Protein AF-0000000083539840 (afdb_homodimer)

Foldseek 3Di:
DVVVVVVVVVVVVPDDCPVCVVPPPPPPDPDCPVPLPAAAAFFWDVVSQWGAQAQAWIAHAPPGIGGNDPRSPVSVCVVVDPGHHDYDADFDDDPRWGLRYAQWTDHRHDIDRHNVSHDPPPPPPD/DPPVVVVVVVVVVVPPCVPPVVPPPPPPPPDPPVPLPAAAAFFWDVVSQWGAQAQAWIAHAPPGIGGNDPRSPVSVCVVVDPGHHDYDADFDDDPRWGLRYAQWTDHRHDIDRHNVSHDPPPPPPD

Nearest PDB structures (foldseek):
  2hnv-assembly3_E-2  TM=9.590E-01  e=1.191E-11  Bos taurus
  2hnw-assembly3_E-2  TM=9.302E-01  e=2.146E-11  Bos taurus
  2bn2-assembly1_A  TM=8.881E-01  e=4.769E-12  Bos taurus
  1npo-assembly1_A  TM=9.641E-01  e=1.984E-10  Bos taurus
  2bn2-assembly2_E  TM=9.387E-01  e=1.430E-10  Bos taurus

InterPro domains:
  IPR000981 Neurohypophysial hormone [PF00184] (39-117)
  IPR000981 Neurohypophysial hormone [PIRSF001815] (1-123)
  IPR000981 Neurohypophysial hormone [PR00831] (21-35)
  IPR000981 Neurohypophysial hormone [PR00831] (39-55)
  IPR000981 Neurohypophysial hormone [PR00831] (55-74)
  IPR000981 Neurohypophysial hormone [PR00831] (74-93)
  IPR000981 Neurohypophysial hormone [PR00831] (97-117)
  IPR000981 Neurohypophysial hormone [PTHR11681] (1-122)
  IPR000981 Neurohypophysial hormone [SM00003] (39-117)
  IPR022423 Neurohypophysial hormone, conserved site [PS00264] (20-28)
  IPR036387 Neurohypophysial hormone domain superfamily [G3DSA:2.60.9.10] (38-126)
  IPR036387 Neurohypophysial hormone domain superfamily [SSF49606] (33-122)

Radius of gyration: 25.35 Å; Cα contacts (8 Å, |Δi|>4): 436; chains: 2; bounding box: 55×67×108 Å

Organism: Scyliorhinus torazame (NCBI:txid75743)

Solvent-accessible surface area (backbone atoms only — not comparable to full-atom values): 14373 Å² total; per-residue (Å²): 127,75,70,66,62,56,56,58,54,59,57,65,71,60,62,74,80,70,67,75,71,67,74,74,67,73,81,64,87,80,66,88,68,68,78,69,77,72,37,68,37,55,66,22,46,78,92,49,64,19,32,20,47,24,47,38,25,22,23,15,69,87,49,20,33,35,36,57,21,81,62,12,55,72,26,44,56,56,76,76,48,88,70,64,60,43,58,73,59,54,81,32,80,91,78,74,16,23,26,41,16,67,28,25,30,27,37,55,55,33,41,31,65,31,75,89,30,45,68,71,78,69,72,68,86,117,125,68,74,69,55,53,59,56,52,60,58,61,66,64,57,79,74,72,69,77,71,68,74,79,65,74,78,65,80,76,63,90,67,67,79,68,73,70,36,68,37,55,66,22,46,79,92,49,63,18,33,21,49,23,47,38,26,22,22,15,70,87,50,19,33,36,37,57,21,80,62,11,56,72,25,44,54,57,77,76,47,89,70,63,58,41,57,73,59,53,80,31,81,92,78,72,15,24,27,41,18,67,27,25,30,27,37,56,54,33,42,32,68,31,74,89,31,45,68,72,78,69,72,69,85,117

Sequence (252 aa):
MQSACLAVSLLCLVSFSRACYFNNCPIGGKRSIMNLEIRQCMQCGPENKGHCFGSRICCGERFGCYIGTSETVKCEKENYIFSPCEPIGRSCGKEGGKCASSGICCTEQSCVMDTTCETSNVYSSNMQSACLAVSLLCLVSFSRACYFNNCPIGGKRSIMNLEIRQCMQCGPENKGHCFGSRICCGERFGCYIGTSETVKCEKENYIFSPCEPIGRSCGKEGGKCASSGICCTEQSCVMDTTCETSNVYSSN

pLDDT: mean 76.09, std 27.19, range [25.22, 98.88]

Structure (mmCIF, N/CA/C/O backbone):
data_AF-0000000083539840-model_v1
#
loop_
_entity.id
_entity.type
_entity.pdbx_description
1 polymer 'Uncharacterized protein'
#
loop_
_atom_site.group_PDB
_atom_site.id
_atom_site.type_symbol
_atom_site.label_atom_id
_atom_site.label_alt_id
_atom_site.label_comp_id
_atom_site.label_asym_id
_atom_site.label_entity_id
_atom_site.label_seq_id
_atom_site.pdbx_PDB_ins_code
_atom_site.Cartn_x
_atom_site.Cartn_y
_atom_site.Cartn_z
_atom_site.occupancy
_atom_site.B_iso_or_equiv
_atom_site.auth_seq_id
_atom_site.auth_comp_id
_atom_site.auth_asym_id
_atom_site.auth_atom_id
_atom_site.pdbx_PDB_model_num
ATOM 1 N N . MET A 1 1 ? -38.5 -6.02 -50.031 1 32.66 1 MET A N 1
ATOM 2 C CA . MET A 1 1 ? -38.969 -5.988 -48.656 1 32.66 1 MET A CA 1
ATOM 3 C C . MET A 1 1 ? -38 -6.691 -47.719 1 32.66 1 MET A C 1
ATOM 5 O O . MET A 1 1 ? -38.156 -6.621 -46.5 1 32.66 1 MET A O 1
ATOM 9 N N . GLN A 1 2 ? -37.281 -7.738 -48.375 1 44.94 2 GLN A N 1
ATOM 10 C CA . GLN A 1 2 ? -36.531 -8.711 -47.562 1 44.94 2 GLN A CA 1
ATOM 11 C C . GLN A 1 2 ? -35.219 -8.141 -47.062 1 44.94 2 GLN A C 1
ATOM 13 O O . GLN A 1 2 ? -34.469 -8.797 -46.344 1 44.94 2 GLN A O 1
ATOM 18 N N . SER A 1 3 ? -34.719 -7.012 -47.594 1 49.84 3 SER A N 1
ATOM 19 C CA . SER A 1 3 ? -33.438 -6.387 -47.344 1 49.84 3 SER A CA 1
ATOM 20 C C . SER A 1 3 ? -33.375 -5.875 -45.906 1 49.84 3 SER A C 1
ATOM 22 O O . SER A 1 3 ? -32.281 -5.785 -45.312 1 49.84 3 SER A O 1
ATOM 24 N N . ALA A 1 4 ? -34.469 -5.191 -45.531 1 47.38 4 ALA A N 1
ATOM 25 C CA . ALA A 1 4 ? -34.5 -4.363 -44.344 1 47.38 4 ALA A CA 1
ATOM 26 C C . ALA A 1 4 ? -34.469 -5.223 -43.094 1 47.38 4 ALA A C 1
ATOM 28 O O . ALA A 1 4 ? -34.062 -4.754 -42.031 1 47.38 4 ALA A O 1
ATOM 29 N N . CYS A 1 5 ? -35.031 -6.43 -43.312 1 45.31 5 CYS A N 1
ATOM 30 C CA . CYS A 1 5 ? -35.219 -7.227 -42.094 1 45.31 5 CYS A CA 1
ATOM 31 C C . CYS A 1 5 ? -33.875 -7.793 -41.625 1 45.31 5 CYS A C 1
ATOM 33 O O . CYS A 1 5 ? -33.781 -8.281 -40.5 1 45.31 5 CYS A O 1
ATOM 35 N N . LEU A 1 6 ? -32.938 -7.855 -42.625 1 49.16 6 LEU A N 1
ATOM 36 C CA . LEU A 1 6 ? -31.688 -8.523 -42.312 1 49.16 6 LEU A CA 1
ATOM 37 C C . LEU A 1 6 ? -30.797 -7.633 -41.438 1 49.16 6 LEU A C 1
ATOM 39 O O . LEU A 1 6 ? -29.906 -8.125 -40.75 1 49.16 6 LEU A O 1
ATOM 43 N N . ALA A 1 7 ? -30.969 -6.32 -41.688 1 46.19 7 ALA A N 1
ATOM 44 C CA . ALA A 1 7 ? -30.141 -5.363 -40.969 1 46.19 7 ALA A CA 1
ATOM 45 C C . ALA A 1 7 ? -30.406 -5.402 -39.469 1 46.19 7 ALA A C 1
ATOM 47 O O . ALA A 1 7 ? -29.469 -5.301 -38.688 1 46.19 7 ALA A O 1
ATOM 48 N N . VAL A 1 8 ? -31.75 -5.52 -39.219 1 47.81 8 VAL A N 1
ATOM 49 C CA . VAL A 1 8 ? -32.156 -5.316 -37.812 1 47.81 8 VAL A CA 1
ATOM 50 C C . VAL A 1 8 ? -31.672 -6.488 -36.969 1 47.81 8 VAL A C 1
ATOM 52 O O . VAL A 1 8 ? -31.375 -6.316 -35.781 1 47.81 8 VAL A O 1
ATOM 55 N N . SER A 1 9 ? -31.516 -7.688 -37.688 1 45.19 9 SER A N 1
ATOM 56 C CA . SER A 1 9 ? -31.219 -8.867 -36.875 1 45.19 9 SER A CA 1
ATOM 57 C C . SER A 1 9 ? -29.766 -8.852 -36.406 1 45.19 9 SER A C 1
ATOM 59 O O . SER A 1 9 ? -29.438 -9.43 -35.375 1 45.19 9 SER A O 1
ATOM 61 N N . LEU A 1 10 ? -28.984 -8.281 -37.344 1 46.44 10 LEU A N 1
ATOM 62 C CA . LEU A 1 10 ? -27.578 -8.312 -36.938 1 46.44 10 LEU A CA 1
ATOM 63 C C . LEU A 1 10 ? -27.328 -7.422 -35.75 1 46.44 10 LEU A C 1
ATOM 65 O O . LEU A 1 10 ? -26.391 -7.66 -34.969 1 46.44 10 LEU A O 1
ATOM 69 N N . LEU A 1 11 ? -28.141 -6.344 -35.656 1 46.22 11 LEU A N 1
ATOM 70 C CA . LEU A 1 11 ? -27.938 -5.383 -34.594 1 46.22 11 LEU A CA 1
ATOM 71 C C . LEU A 1 11 ? -28.281 -6.008 -33.25 1 46.22 11 LEU A C 1
ATOM 73 O O . LEU A 1 11 ? -27.75 -5.59 -32.219 1 46.22 11 LEU A O 1
ATOM 77 N N . CYS A 1 12 ? -29.297 -6.965 -33.25 1 42.16 12 CYS A N 1
ATOM 78 C CA . CYS A 1 12 ? -29.75 -7.516 -31.984 1 42.16 12 CYS A CA 1
ATOM 79 C C . CYS A 1 12 ? -28.656 -8.336 -31.328 1 42.16 12 CYS A C 1
ATOM 81 O O . CYS A 1 12 ? -28.688 -8.562 -30.109 1 42.16 12 CYS A O 1
ATOM 83 N N . LEU A 1 13 ? -27.875 -8.984 -32.281 1 45.78 13 LEU A N 1
ATOM 84 C CA . LEU A 1 13 ? -27.062 -9.992 -31.609 1 45.78 13 LEU A CA 1
ATOM 85 C C . LEU A 1 13 ? -25.859 -9.344 -30.922 1 45.78 13 LEU A C 1
ATOM 87 O O . LEU A 1 13 ? -25.078 -10.031 -30.25 1 45.78 13 LEU A O 1
ATOM 91 N N . VAL A 1 14 ? -25.609 -8.07 -31.375 1 40.69 14 VAL A N 1
ATOM 92 C CA . VAL A 1 14 ? -24.391 -7.5 -30.828 1 40.69 14 VAL A CA 1
ATOM 93 C C . VAL A 1 14 ? -24.5 -7.371 -29.312 1 40.69 14 VAL A C 1
ATOM 95 O O . VAL A 1 14 ? -23.5 -7.137 -28.625 1 40.69 14 VAL A O 1
ATOM 98 N N . SER A 1 15 ? -25.766 -6.902 -29 1 32.66 15 SER A N 1
ATOM 99 C CA . SER A 1 15 ? -25.656 -6.082 -27.797 1 32.66 15 SER A CA 1
ATOM 100 C C . SER A 1 15 ? -24.859 -6.801 -26.703 1 32.66 15 SER A C 1
ATOM 102 O O . SER A 1 15 ? -23.766 -6.367 -26.344 1 32.66 15 SER A O 1
ATOM 104 N N . PHE A 1 16 ? -25.594 -6.898 -25.422 1 34.31 16 PHE A N 1
ATOM 105 C CA . PHE A 1 16 ? -25.328 -6.621 -24.016 1 34.31 16 PHE A CA 1
ATOM 106 C C . PHE A 1 16 ? -24.609 -7.789 -23.359 1 34.31 16 PHE A C 1
ATOM 108 O O . PHE A 1 16 ? -24.656 -7.945 -22.141 1 34.31 16 PHE A O 1
ATOM 115 N N . SER A 1 17 ? -24.344 -8.836 -24.062 1 32.56 17 SER A N 1
ATOM 116 C CA . SER A 1 17 ? -23.938 -9.828 -23.078 1 32.56 17 SER A CA 1
ATOM 117 C C . SER A 1 17 ? -22.609 -9.445 -22.422 1 32.56 17 SER A C 1
ATOM 119 O O . SER A 1 17 ? -21.547 -9.641 -23 1 32.56 17 SER A O 1
ATOM 121 N N . ARG A 1 18 ? -22.547 -8.102 -21.922 1 32.69 18 ARG A N 1
ATOM 122 C CA . ARG A 1 18 ? -21.516 -7.727 -20.969 1 32.69 18 ARG A CA 1
ATOM 123 C C . ARG A 1 18 ? -21.219 -8.875 -20.016 1 32.69 18 ARG A C 1
ATOM 125 O O . ARG A 1 18 ? -22.016 -9.18 -19.125 1 32.69 18 ARG A O 1
ATOM 132 N N . ALA A 1 19 ? -20.953 -9.938 -20.609 1 27.45 19 ALA A N 1
ATOM 133 C CA . ALA A 1 19 ? -20.609 -11.055 -19.719 1 27.45 19 ALA A CA 1
ATOM 134 C C . ALA A 1 19 ? -19.578 -10.633 -18.688 1 27.45 19 ALA A C 1
ATOM 136 O O . ALA A 1 19 ? -18.609 -9.938 -19.016 1 27.45 19 ALA A O 1
ATOM 137 N N . CYS A 1 20 ? -19.984 -10.102 -17.484 1 33.47 20 CYS A N 1
ATOM 138 C CA . CYS A 1 20 ? -19.406 -10.102 -16.156 1 33.47 20 CYS A CA 1
ATOM 139 C C . CYS A 1 20 ? -18.406 -11.234 -15.984 1 33.47 20 CYS A C 1
ATOM 141 O O . CYS A 1 20 ? -18.797 -12.398 -15.836 1 33.47 20 CYS A O 1
ATOM 143 N N . TYR A 1 21 ? -17.656 -11.453 -16.984 1 27.14 21 TYR A N 1
ATOM 144 C CA . TYR A 1 21 ? -16.672 -12.516 -16.859 1 27.14 21 TYR A CA 1
ATOM 145 C C . TYR A 1 21 ? -15.914 -12.398 -15.539 1 27.14 21 TYR A C 1
ATOM 147 O O . TYR A 1 21 ? -14.711 -12.125 -15.531 1 27.14 21 TYR A O 1
ATOM 155 N N . PHE A 1 22 ? -16.219 -11.305 -14.688 1 31.91 22 PHE A N 1
ATOM 156 C CA . PHE A 1 22 ? -15.586 -11.344 -13.375 1 31.91 22 PHE A CA 1
ATOM 157 C C . PHE A 1 22 ? -15.656 -12.742 -12.773 1 31.91 22 PHE A C 1
ATOM 159 O O . PHE A 1 22 ? -16.734 -13.328 -12.68 1 31.91 22 PHE A O 1
ATOM 166 N N . ASN A 1 23 ? -14.531 -13.477 -12.875 1 30.2 23 ASN A N 1
ATOM 167 C CA . ASN A 1 23 ? -14.234 -14.867 -12.555 1 30.2 23 ASN A CA 1
ATOM 168 C C . ASN A 1 23 ? -14.672 -15.227 -11.141 1 30.2 23 ASN A C 1
ATOM 170 O O . ASN A 1 23 ? -13.836 -15.555 -10.289 1 30.2 23 ASN A O 1
ATOM 174 N N . ASN A 1 24 ? -15.266 -14.352 -10.383 1 31.41 24 ASN A N 1
ATOM 175 C CA . ASN A 1 24 ? -15.797 -15.055 -9.219 1 31.41 24 ASN A CA 1
ATOM 176 C C . ASN A 1 24 ? -16.531 -16.328 -9.617 1 31.41 24 ASN A C 1
ATOM 178 O O . ASN A 1 24 ? -17.703 -16.266 -10.023 1 31.41 24 ASN A O 1
ATOM 182 N N . CYS A 1 25 ? -15.906 -17.156 -10.344 1 32.41 25 CYS A N 1
ATOM 183 C CA . CYS A 1 25 ? -16.453 -18.453 -10.711 1 32.41 25 CYS A CA 1
ATOM 184 C C . CYS A 1 25 ? -17.375 -18.984 -9.617 1 32.41 25 CYS A C 1
ATOM 186 O O . CYS A 1 25 ? -17.016 -18.969 -8.438 1 32.41 25 CYS A O 1
ATOM 188 N N . PRO A 1 26 ? -18.734 -18.969 -9.812 1 31.19 26 PRO A N 1
ATOM 189 C CA . PRO A 1 26 ? -19.672 -19.688 -8.945 1 31.19 26 PRO A CA 1
ATOM 190 C C . PRO A 1 26 ? -19.109 -21.031 -8.469 1 31.19 26 PRO A C 1
ATOM 192 O O . PRO A 1 26 ? -18.266 -21.625 -9.133 1 31.19 26 PRO A O 1
ATOM 195 N N . ILE A 1 27 ? -19.047 -21.219 -7.172 1 34.06 27 ILE A N 1
ATOM 196 C CA . ILE A 1 27 ? -18.828 -22.469 -6.469 1 34.06 27 ILE A CA 1
ATOM 197 C C . ILE A 1 27 ? -19.672 -23.578 -7.109 1 34.06 27 ILE A C 1
ATOM 199 O O . ILE A 1 27 ? -20.844 -23.75 -6.758 1 34.06 27 ILE A O 1
ATOM 203 N N . GLY A 1 28 ? -20.125 -23.422 -8.43 1 32 28 GLY A N 1
ATOM 204 C CA . GLY A 1 28 ? -21.047 -24.516 -8.695 1 32 28 GLY A CA 1
ATOM 205 C C . GLY A 1 28 ? -20.562 -25.844 -8.148 1 32 28 GLY A C 1
ATOM 206 O O . GLY A 1 28 ? -19.859 -25.891 -7.133 1 32 28 GLY A O 1
ATOM 207 N N . GLY A 1 29 ? -20.328 -26.891 -9.281 1 33.97 29 GLY A N 1
ATOM 208 C CA . GLY A 1 29 ? -20.516 -28.328 -9.203 1 33.97 29 GLY A CA 1
ATOM 209 C C . GLY A 1 29 ? -19.547 -29.016 -8.258 1 33.97 29 GLY A C 1
ATOM 210 O O . GLY A 1 29 ? -18.406 -28.562 -8.102 1 33.97 29 GLY A O 1
ATOM 211 N N . LYS A 1 30 ? -19.953 -29.812 -7.168 1 33.12 30 LYS A N 1
ATOM 212 C CA . LYS A 1 30 ? -19.328 -30.547 -6.062 1 33.12 30 LYS A CA 1
ATOM 213 C C . LYS A 1 30 ? -18.172 -31.406 -6.555 1 33.12 30 LYS A C 1
ATOM 215 O O . LYS A 1 30 ? -17.594 -32.156 -5.781 1 33.12 30 LYS A O 1
ATOM 220 N N . ARG A 1 31 ? -18.219 -31.953 -7.816 1 39.41 31 ARG A N 1
ATOM 221 C CA . ARG A 1 31 ? -17.609 -33.281 -7.801 1 39.41 31 ARG A CA 1
ATOM 222 C C . ARG A 1 31 ? -16.188 -33.219 -7.262 1 39.41 31 ARG A C 1
ATOM 224 O O . ARG A 1 31 ? -15.727 -32.156 -6.816 1 39.41 31 ARG A O 1
ATOM 231 N N . SER A 1 32 ? -15.109 -34.188 -8.039 1 36.59 32 SER A N 1
ATOM 232 C CA . SER A 1 32 ? -13.742 -34.5 -7.641 1 36.59 32 SER A CA 1
ATOM 233 C C . SER A 1 32 ? -12.891 -33.219 -7.566 1 36.59 32 SER A C 1
ATOM 235 O O . SER A 1 32 ? -12.539 -32.656 -8.594 1 36.59 32 SER A O 1
ATOM 237 N N . ILE A 1 33 ? -13.133 -32.156 -6.871 1 42.22 33 ILE A N 1
ATOM 238 C CA . ILE A 1 33 ? -12.125 -31.156 -6.531 1 42.22 33 ILE A CA 1
ATOM 239 C C . ILE A 1 33 ? -10.734 -31.781 -6.562 1 42.22 33 ILE A C 1
ATOM 241 O O . ILE A 1 33 ? -10.406 -32.625 -5.711 1 42.22 33 ILE A O 1
ATOM 245 N N . MET A 1 34 ? -10.266 -32.281 -7.617 1 39.66 34 MET A N 1
ATOM 246 C CA . MET A 1 34 ? -8.836 -32.562 -7.555 1 39.66 34 MET A CA 1
ATOM 247 C C . MET A 1 34 ? -8.117 -31.562 -6.664 1 39.66 34 MET A C 1
ATOM 249 O O . MET A 1 34 ? -8.391 -30.375 -6.73 1 39.66 34 MET A O 1
ATOM 253 N N . ASN A 1 35 ? -7.797 -31.812 -5.379 1 46.19 35 ASN A N 1
ATOM 254 C CA . ASN A 1 35 ? -6.871 -31.141 -4.473 1 46.19 35 ASN A CA 1
ATOM 255 C C . ASN A 1 35 ? -5.895 -30.25 -5.234 1 46.19 35 ASN A C 1
ATOM 257 O O . ASN A 1 35 ? -4.777 -30.672 -5.543 1 46.19 35 ASN A O 1
ATOM 261 N N . LEU A 1 36 ? -6.148 -29.688 -6.387 1 51.72 36 LEU A N 1
ATOM 262 C CA . LEU A 1 36 ? -5.117 -28.812 -6.914 1 51.72 36 LEU A CA 1
ATOM 263 C C . LEU A 1 36 ? -4.477 -28 -5.797 1 51.72 36 LEU A C 1
ATOM 265 O O . LEU A 1 36 ? -5.168 -27.281 -5.062 1 51.72 36 LEU A O 1
ATOM 269 N N . GLU A 1 37 ? -3.422 -28.453 -5.152 1 68.31 37 GLU A N 1
ATOM 270 C CA . GLU A 1 37 ? -2.588 -27.859 -4.113 1 68.31 37 GLU A CA 1
ATOM 271 C C . GLU A 1 37 ? -2.389 -26.359 -4.352 1 68.31 37 GLU A C 1
ATOM 273 O O . GLU A 1 37 ? -1.887 -25.953 -5.402 1 68.31 37 GLU A O 1
ATOM 278 N N . ILE A 1 38 ? -3.297 -25.422 -3.908 1 83 38 ILE A N 1
ATOM 279 C CA . ILE A 1 38 ? -3.096 -23.969 -3.938 1 83 38 ILE A CA 1
ATOM 280 C C . ILE A 1 38 ? -1.635 -23.641 -3.635 1 83 38 ILE A C 1
ATOM 282 O O . ILE A 1 38 ? -1.09 -24.094 -2.623 1 83 38 ILE A O 1
ATOM 286 N N . ARG A 1 39 ? -1.021 -23.156 -4.586 1 91.38 39 ARG A N 1
ATOM 287 C CA . ARG A 1 39 ? 0.388 -22.812 -4.426 1 91.38 39 ARG A CA 1
ATOM 288 C C . ARG A 1 39 ? 0.549 -21.516 -3.646 1 91.38 39 ARG A C 1
ATOM 290 O O . ARG A 1 39 ? -0.411 -20.766 -3.488 1 91.38 39 ARG A O 1
ATOM 297 N N . GLN A 1 40 ? 1.74 -21.359 -3.16 1 93.06 40 GLN A N 1
ATOM 298 C CA . GLN A 1 40 ? 2.117 -20.078 -2.59 1 93.06 40 GLN A CA 1
ATOM 299 C C . GLN A 1 40 ? 2.455 -19.062 -3.686 1 93.06 40 GLN A C 1
ATOM 301 O O . GLN A 1 40 ? 3.111 -19.406 -4.672 1 93.06 40 GLN A O 1
ATOM 306 N N . CYS A 1 41 ? 2.01 -17.875 -3.484 1 96.44 41 CYS A N 1
ATOM 307 C CA . CYS A 1 41 ? 2.299 -16.859 -4.488 1 96.44 41 CYS A CA 1
ATOM 308 C C . CYS A 1 41 ? 3.801 -16.641 -4.621 1 96.44 41 CYS A C 1
ATOM 310 O O . CYS A 1 41 ? 4.566 -16.969 -3.711 1 96.44 41 CYS A O 1
ATOM 312 N N . MET A 1 42 ? 4.195 -16.047 -5.633 1 96.44 42 MET A N 1
ATOM 313 C CA . MET A 1 42 ? 5.598 -15.867 -5.996 1 96.44 42 MET A CA 1
ATOM 314 C C . MET A 1 42 ? 6.32 -15 -4.969 1 96.44 42 MET A C 1
ATOM 316 O O . MET A 1 42 ? 5.734 -14.07 -4.418 1 96.44 42 MET A O 1
ATOM 320 N N . GLN A 1 43 ? 7.66 -15.367 -4.797 1 96.94 43 GLN A N 1
ATOM 321 C CA . GLN A 1 43 ? 8.516 -14.508 -3.98 1 96.94 43 GLN A CA 1
ATOM 322 C C . GLN A 1 43 ? 8.836 -13.203 -4.703 1 96.94 43 GLN A C 1
ATOM 324 O O . GLN A 1 43 ? 8.891 -13.172 -5.934 1 96.94 43 GLN A O 1
ATOM 329 N N . CYS A 1 44 ? 8.977 -12.156 -3.883 1 97.81 44 CYS A N 1
ATOM 330 C CA . CYS A 1 44 ? 9.234 -10.836 -4.445 1 97.81 44 CYS A CA 1
ATOM 331 C C . CYS A 1 44 ? 10.016 -9.969 -3.461 1 97.81 44 CYS A C 1
ATOM 333 O O . CYS A 1 44 ? 10.32 -10.406 -2.352 1 97.81 44 CYS A O 1
ATOM 335 N N . GLY A 1 45 ? 10.305 -8.742 -3.957 1 96.75 45 GLY A N 1
ATOM 336 C CA . GLY A 1 45 ? 10.938 -7.754 -3.094 1 96.75 45 GLY A CA 1
ATOM 337 C C . GLY A 1 45 ? 12.422 -7.988 -2.904 1 96.75 45 GLY A C 1
ATOM 338 O O . GLY A 1 45 ? 13.008 -8.859 -3.549 1 96.75 45 GLY A O 1
ATOM 339 N N . PRO A 1 46 ? 13 -7.117 -2.055 1 94.62 46 PRO A N 1
ATOM 340 C CA . PRO A 1 46 ? 14.438 -7.262 -1.789 1 94.62 46 PRO A CA 1
ATOM 341 C C . PRO A 1 46 ? 14.812 -8.664 -1.304 1 94.62 46 PRO A C 1
ATOM 343 O O . PRO A 1 46 ? 14.172 -9.195 -0.391 1 94.62 46 PRO A O 1
ATOM 346 N N . GLU A 1 47 ? 15.82 -9.234 -1.96 1 94.69 47 GLU A N 1
ATOM 347 C CA . GLU A 1 47 ? 16.375 -10.531 -1.598 1 94.69 47 GLU A CA 1
ATOM 348 C C . GLU A 1 47 ? 15.32 -11.633 -1.701 1 94.69 47 GLU A C 1
ATOM 350 O O . GLU A 1 47 ? 15.469 -12.703 -1.103 1 94.69 47 GLU A O 1
ATOM 355 N N . ASN A 1 48 ? 14.195 -11.344 -2.324 1 96.5 48 ASN A N 1
ATOM 356 C CA . ASN A 1 48 ? 13.102 -12.297 -2.508 1 96.5 48 ASN A CA 1
ATOM 357 C C . ASN A 1 48 ? 12.523 -12.742 -1.169 1 96.5 48 ASN A C 1
ATOM 359 O O . ASN A 1 48 ? 12.18 -13.914 -0.999 1 96.5 48 ASN A O 1
ATOM 363 N N . LYS A 1 49 ? 12.531 -11.82 -0.272 1 96 49 LYS A N 1
ATOM 364 C CA . LYS A 1 49 ? 12.094 -12.172 1.075 1 96 49 LYS A CA 1
ATOM 365 C C . LYS A 1 49 ? 10.617 -11.836 1.279 1 96 49 LYS A C 1
ATOM 367 O O . LYS A 1 49 ? 10.086 -11.984 2.383 1 96 49 LYS A O 1
ATOM 372 N N . GLY A 1 50 ? 10.023 -11.383 0.261 1 97.38 50 GLY A N 1
ATOM 373 C CA . GLY A 1 50 ? 8.602 -11.102 0.315 1 97.38 50 GLY A CA 1
ATOM 374 C C . GLY A 1 50 ? 7.777 -12.031 -0.557 1 97.38 50 GLY A C 1
ATOM 375 O O . GLY A 1 50 ? 8.305 -13.008 -1.104 1 97.38 50 GLY A O 1
ATOM 376 N N . HIS A 1 51 ? 6.477 -11.758 -0.553 1 97.94 51 HIS A N 1
ATOM 377 C CA . HIS A 1 51 ? 5.559 -12.5 -1.41 1 97.94 51 HIS A CA 1
ATOM 378 C C . HIS A 1 51 ? 4.559 -11.57 -2.086 1 97.94 51 HIS A C 1
ATOM 380 O O . HIS A 1 51 ? 4.188 -10.539 -1.524 1 97.94 51 HIS A O 1
ATOM 386 N N . CYS A 1 52 ? 4.168 -11.992 -3.201 1 98.44 52 CYS A N 1
ATOM 387 C CA . CYS A 1 52 ? 3.135 -11.258 -3.926 1 98.44 52 CYS A CA 1
ATOM 388 C C . CYS A 1 52 ? 1.77 -11.453 -3.277 1 98.44 52 CYS A C 1
ATOM 390 O O . CYS A 1 52 ? 1.409 -12.57 -2.904 1 98.44 52 CYS A O 1
ATOM 392 N N . PHE A 1 53 ? 1.004 -10.438 -3.164 1 97.94 53 PHE A N 1
ATOM 393 C CA . PHE A 1 53 ? -0.378 -10.492 -2.699 1 97.94 53 PHE A CA 1
ATOM 394 C C . PHE A 1 53 ? -1.347 -10.266 -3.855 1 97.94 53 PHE A C 1
ATOM 396 O O . PHE A 1 53 ? -2.529 -10.602 -3.754 1 97.94 53 PHE A O 1
ATOM 403 N N . GLY A 1 54 ? -0.885 -9.75 -4.812 1 96.56 54 GLY A N 1
ATOM 404 C CA . GLY A 1 54 ? -1.509 -9.461 -6.094 1 96.56 54 GLY A CA 1
ATOM 405 C C . GLY A 1 54 ? -0.505 -9.148 -7.188 1 96.56 54 GLY A C 1
ATOM 406 O O . GLY A 1 54 ? 0.705 -9.195 -6.957 1 96.56 54 GLY A O 1
ATOM 407 N N . SER A 1 55 ? -0.979 -8.75 -8.336 1 97.5 55 SER A N 1
ATOM 408 C CA . SER A 1 55 ? -0.102 -8.516 -9.477 1 97.5 55 SER A CA 1
ATOM 409 C C . SER A 1 55 ? 0.734 -7.254 -9.281 1 97.5 55 SER A C 1
ATOM 411 O O . SER A 1 55 ? 1.747 -7.062 -9.961 1 97.5 55 SER A O 1
ATOM 413 N N . ARG A 1 56 ? 0.279 -6.379 -8.336 1 98.31 56 ARG A N 1
ATOM 414 C CA . ARG A 1 56 ? 0.987 -5.117 -8.172 1 98.31 56 ARG A CA 1
ATOM 415 C C . ARG A 1 56 ? 1.277 -4.84 -6.699 1 98.31 56 ARG A C 1
ATOM 417 O O . ARG A 1 56 ? 1.478 -3.689 -6.305 1 98.31 56 ARG A O 1
ATOM 424 N N . ILE A 1 57 ? 1.219 -5.859 -5.938 1 98.69 57 ILE A N 1
ATOM 425 C CA . ILE A 1 57 ? 1.449 -5.691 -4.508 1 98.69 57 ILE A CA 1
ATOM 426 C C . ILE A 1 57 ? 2.465 -6.723 -4.027 1 98.69 57 ILE A C 1
ATOM 428 O O . ILE A 1 57 ? 2.271 -7.93 -4.211 1 98.69 57 ILE A O 1
ATOM 432 N N . CYS A 1 58 ? 3.57 -6.297 -3.422 1 98.62 58 CYS A N 1
ATOM 433 C CA . CYS A 1 58 ? 4.605 -7.137 -2.83 1 98.62 58 CYS A CA 1
ATOM 434 C C . CYS A 1 58 ? 4.871 -6.738 -1.384 1 98.62 58 CYS A C 1
ATOM 436 O O . CYS A 1 58 ? 5.145 -5.57 -1.099 1 98.62 58 CYS A O 1
ATOM 438 N N . CYS A 1 59 ? 4.84 -7.742 -0.522 1 98.56 59 CYS A N 1
ATOM 439 C CA . CYS A 1 59 ? 5.027 -7.438 0.892 1 98.56 59 CYS A CA 1
ATOM 440 C C . CYS A 1 59 ? 5.988 -8.43 1.539 1 98.56 59 CYS A C 1
ATOM 442 O O . CYS A 1 59 ? 6.172 -9.539 1.039 1 98.56 59 CYS A O 1
ATOM 444 N N . GLY A 1 60 ? 6.609 -7.953 2.598 1 96.69 60 GLY A N 1
ATOM 445 C CA . GLY A 1 60 ? 7.449 -8.781 3.449 1 96.69 60 GLY A CA 1
ATOM 446 C C . GLY A 1 60 ? 7.414 -8.367 4.906 1 96.69 60 GLY A C 1
ATOM 447 O O . GLY A 1 60 ? 7.172 -7.199 5.219 1 96.69 60 GLY A O 1
ATOM 448 N N . GLU A 1 61 ? 7.68 -9.289 5.738 1 91.94 61 GLU A N 1
ATOM 449 C CA . GLU A 1 61 ? 7.602 -9.07 7.18 1 91.94 61 GLU A CA 1
ATOM 450 C C . GLU A 1 61 ? 8.594 -8 7.633 1 91.94 61 GLU A C 1
ATOM 452 O O . GLU A 1 61 ? 8.289 -7.211 8.523 1 91.94 61 GLU A O 1
ATOM 457 N N . ARG A 1 62 ? 9.633 -7.848 6.91 1 92 62 ARG A N 1
ATOM 458 C CA . ARG A 1 62 ? 10.727 -7.008 7.406 1 92 62 ARG A CA 1
ATOM 459 C C . ARG A 1 62 ? 10.711 -5.641 6.73 1 92 62 ARG A C 1
ATOM 461 O O . ARG A 1 62 ? 11.328 -4.695 7.227 1 92 62 ARG A O 1
ATOM 468 N N . PHE A 1 63 ? 10.023 -5.523 5.621 1 96.38 63 PHE A N 1
ATOM 469 C CA . PHE A 1 63 ? 10.25 -4.273 4.906 1 96.38 63 PHE A CA 1
ATOM 470 C C . PHE A 1 63 ? 8.93 -3.592 4.578 1 96.38 63 PHE A C 1
ATOM 472 O O . PHE A 1 63 ? 8.906 -2.521 3.965 1 96.38 63 PHE A O 1
ATOM 479 N N . GLY A 1 64 ? 7.832 -4.113 4.91 1 98.06 64 GLY A N 1
ATOM 480 C CA . GLY A 1 64 ? 6.543 -3.52 4.582 1 98.06 64 GLY A CA 1
ATOM 481 C C . GLY A 1 64 ? 5.992 -3.994 3.254 1 98.06 64 GLY A C 1
ATOM 482 O O . GLY A 1 64 ? 6.18 -5.152 2.873 1 98.06 64 GLY A O 1
ATOM 483 N N . CYS A 1 65 ? 5.246 -2.996 2.553 1 98.88 65 CYS A N 1
ATOM 484 C CA . CYS A 1 65 ? 4.605 -3.396 1.305 1 98.88 65 CYS A CA 1
ATOM 485 C C . CYS A 1 65 ? 4.863 -2.373 0.207 1 98.88 65 CYS A C 1
ATOM 487 O O . CYS A 1 65 ? 4.879 -1.168 0.468 1 98.88 65 CYS A O 1
ATOM 489 N N . TYR A 1 66 ? 5.055 -2.848 -0.985 1 98.88 66 TYR A N 1
ATOM 490 C CA . TYR A 1 66 ? 5.152 -2.07 -2.217 1 98.88 66 TYR A CA 1
ATOM 491 C C . TYR A 1 66 ? 3.881 -2.207 -3.047 1 98.88 66 TYR A C 1
ATOM 493 O O . TYR A 1 66 ? 3.348 -3.307 -3.201 1 98.88 66 TYR A O 1
ATOM 501 N N . ILE A 1 67 ? 3.402 -1.089 -3.559 1 98.88 67 ILE A N 1
ATOM 502 C CA . ILE A 1 67 ? 2.227 -1.126 -4.422 1 98.88 67 ILE A CA 1
ATOM 503 C C . ILE A 1 67 ? 2.533 -0.419 -5.742 1 98.88 67 ILE A C 1
ATOM 505 O O . ILE A 1 67 ? 2.707 0.801 -5.773 1 98.88 67 ILE A O 1
ATOM 509 N N . GLY A 1 68 ? 2.615 -1.132 -6.812 1 98.25 68 GLY A N 1
ATOM 510 C CA . GLY A 1 68 ? 2.822 -0.559 -8.133 1 98.25 68 GLY A CA 1
ATOM 511 C C . GLY A 1 68 ? 4.223 -0.014 -8.336 1 98.25 68 GLY A C 1
ATOM 512 O O . GLY A 1 68 ? 4.441 0.854 -9.18 1 98.25 68 GLY A O 1
ATOM 513 N N . THR A 1 69 ? 5.156 -0.42 -7.477 1 98.25 69 THR A N 1
ATOM 514 C CA . THR A 1 69 ? 6.539 0.028 -7.617 1 98.25 69 THR A CA 1
ATOM 515 C C . THR A 1 69 ? 7.34 -0.95 -8.469 1 98.25 69 THR A C 1
ATOM 517 O O . THR A 1 69 ? 6.82 -1.979 -8.898 1 98.25 69 THR A O 1
ATOM 520 N N . SER A 1 70 ? 8.547 -0.582 -8.688 1 97.5 70 SER A N 1
ATOM 521 C CA . SER A 1 70 ? 9.422 -1.454 -9.461 1 97.5 70 SER A CA 1
ATOM 522 C C . SER A 1 70 ? 9.578 -2.818 -8.797 1 97.5 70 SER A C 1
ATOM 524 O O . SER A 1 70 ? 9.727 -3.834 -9.484 1 97.5 70 SER A O 1
ATOM 526 N N . GLU A 1 71 ? 9.492 -2.861 -7.441 1 97.5 71 GLU A N 1
ATOM 527 C CA . GLU A 1 71 ? 9.648 -4.102 -6.688 1 97.5 71 GLU A CA 1
ATOM 528 C C . GLU A 1 71 ? 8.5 -5.07 -6.973 1 97.5 71 GLU A C 1
ATOM 530 O O . GLU A 1 71 ? 8.594 -6.258 -6.664 1 97.5 71 GLU A O 1
ATOM 535 N N . THR A 1 72 ? 7.379 -4.566 -7.613 1 98.25 72 THR A N 1
ATOM 536 C CA . THR A 1 72 ? 6.199 -5.402 -7.805 1 98.25 72 THR A CA 1
ATOM 537 C C . THR A 1 72 ? 6.148 -5.945 -9.227 1 98.25 72 THR A C 1
ATOM 539 O O . THR A 1 72 ? 5.242 -6.703 -9.578 1 98.25 72 THR A O 1
ATOM 542 N N . VAL A 1 73 ? 7.09 -5.59 -10.078 1 97.62 73 VAL A N 1
ATOM 543 C CA . VAL A 1 73 ? 7.066 -5.98 -11.484 1 97.62 73 VAL A CA 1
ATOM 544 C C . VAL A 1 73 ? 7.023 -7.504 -11.594 1 97.62 73 VAL A C 1
ATOM 546 O O . VAL A 1 73 ? 6.309 -8.055 -12.43 1 97.62 73 VAL A O 1
ATOM 549 N N . LYS A 1 74 ? 7.742 -8.203 -10.734 1 97.25 74 LYS A N 1
ATOM 550 C CA . LYS A 1 74 ? 7.766 -9.664 -10.734 1 97.25 74 LYS A CA 1
ATOM 551 C C . LYS A 1 74 ? 6.375 -10.234 -10.461 1 97.25 74 LYS A C 1
ATOM 553 O O . LYS A 1 74 ? 6.031 -11.297 -10.969 1 97.25 74 LYS A O 1
ATOM 558 N N . CYS A 1 75 ? 5.617 -9.523 -9.758 1 98.25 75 CYS A N 1
ATOM 559 C CA . CYS A 1 75 ? 4.305 -10.023 -9.367 1 98.25 75 CYS A CA 1
ATOM 560 C C . CYS A 1 75 ? 3.346 -10.023 -10.555 1 98.25 75 CYS A C 1
ATOM 562 O O . CYS A 1 75 ? 2.344 -10.742 -10.547 1 98.25 75 CYS A O 1
ATOM 564 N N . GLU A 1 76 ? 3.666 -9.25 -11.602 1 97.5 76 GLU A N 1
ATOM 565 C CA . GLU A 1 76 ? 2.846 -9.234 -12.805 1 97.5 76 GLU A CA 1
ATOM 566 C C . GLU A 1 76 ? 2.816 -10.609 -13.469 1 97.5 76 GLU A C 1
ATOM 568 O O . GLU A 1 76 ? 1.861 -10.953 -14.172 1 97.5 76 GLU A O 1
ATOM 573 N N . LYS A 1 77 ? 3.838 -11.406 -13.258 1 96.81 77 LYS A N 1
ATOM 574 C CA . LYS A 1 77 ? 3.918 -12.742 -13.844 1 96.81 77 LYS A CA 1
ATOM 575 C C . LYS A 1 77 ? 2.775 -13.633 -13.352 1 96.81 77 LYS A C 1
ATOM 577 O O . LYS A 1 77 ? 2.393 -14.586 -14.023 1 96.81 77 LYS A O 1
ATOM 582 N N . GLU A 1 78 ? 2.291 -13.352 -12.188 1 95.56 78 GLU A N 1
ATOM 583 C CA . GLU A 1 78 ? 1.181 -14.125 -11.641 1 95.56 78 GLU A CA 1
ATOM 584 C C . GLU A 1 78 ? -0.028 -14.086 -12.57 1 95.56 78 GLU A C 1
ATOM 586 O O . GLU A 1 78 ? -0.842 -15.016 -12.57 1 95.56 78 GLU A O 1
ATOM 591 N N . ASN A 1 79 ? -0.156 -12.961 -13.312 1 94.75 79 ASN A N 1
ATOM 592 C CA . ASN A 1 79 ? -1.271 -12.82 -14.242 1 94.75 79 ASN A CA 1
ATOM 593 C C . ASN A 1 79 ? -1.224 -13.875 -15.336 1 94.75 79 ASN A C 1
ATOM 595 O O . ASN A 1 79 ? -2.221 -14.109 -16.031 1 94.75 79 ASN A O 1
ATOM 599 N N . TYR A 1 80 ? -0.126 -14.547 -15.547 1 95.25 80 TYR A N 1
ATOM 600 C CA . TYR A 1 80 ? 0.068 -15.484 -16.641 1 95.25 80 TYR A CA 1
ATOM 601 C C . TYR A 1 80 ? 0.124 -16.922 -16.125 1 95.25 80 TYR A C 1
ATOM 603 O O . TYR A 1 80 ? 0.408 -17.844 -16.891 1 95.25 80 TYR A O 1
ATOM 611 N N . ILE A 1 81 ? -0.021 -17.109 -14.914 1 92.69 81 ILE A N 1
ATOM 612 C CA . ILE A 1 81 ? -0.058 -18.438 -14.305 1 92.69 81 ILE A CA 1
ATOM 613 C C . ILE A 1 81 ? -1.508 -18.859 -14.078 1 92.69 81 ILE A C 1
ATOM 615 O O . ILE A 1 81 ? -2.287 -18.125 -13.461 1 92.69 81 ILE A O 1
ATOM 619 N N . PHE A 1 82 ? -1.932 -19.953 -14.422 1 90.44 82 PHE A N 1
ATOM 620 C CA . PHE A 1 82 ? -3.318 -20.406 -14.438 1 90.44 82 PHE A CA 1
ATOM 621 C C . PHE A 1 82 ? -3.717 -20.969 -13.078 1 90.44 82 PHE A C 1
ATOM 623 O O . PHE A 1 82 ? -4.895 -20.938 -12.711 1 90.44 82 PHE A O 1
ATOM 630 N N . SER A 1 83 ? -2.688 -21.438 -12.352 1 89.81 83 SER A N 1
ATOM 631 C CA . SER A 1 83 ? -3 -21.984 -11.039 1 89.81 83 SER A CA 1
ATOM 632 C C . SER A 1 83 ? -3.129 -20.891 -9.992 1 89.81 83 SER A C 1
ATOM 634 O O . SER A 1 83 ? -2.295 -19.984 -9.93 1 89.81 83 SER A O 1
ATOM 636 N N . PRO A 1 84 ? -4.203 -20.953 -9.266 1 90.38 84 PRO A N 1
ATOM 637 C CA . PRO A 1 84 ? -4.367 -19.953 -8.219 1 90.38 84 PRO A CA 1
ATOM 638 C C . PRO A 1 84 ? -3.291 -20.047 -7.137 1 90.38 84 PRO A C 1
ATOM 640 O O . PRO A 1 84 ? -2.699 -21.109 -6.941 1 90.38 84 PRO A O 1
ATOM 643 N N . CYS A 1 85 ? -2.99 -18.875 -6.535 1 93.5 85 CYS A N 1
ATOM 644 C CA . CYS A 1 85 ? -2.047 -18.859 -5.426 1 93.5 85 CYS A CA 1
ATOM 645 C C . CYS A 1 85 ? -2.65 -18.172 -4.203 1 93.5 85 CYS A C 1
ATOM 647 O O . CYS A 1 85 ? -3.645 -17.453 -4.316 1 93.5 85 CYS A O 1
ATOM 649 N N . GLU A 1 86 ? -2.072 -18.531 -3.084 1 91.56 86 GLU A N 1
ATOM 650 C CA . GLU A 1 86 ? -2.48 -17.938 -1.819 1 91.56 86 GLU A CA 1
ATOM 651 C C . GLU A 1 86 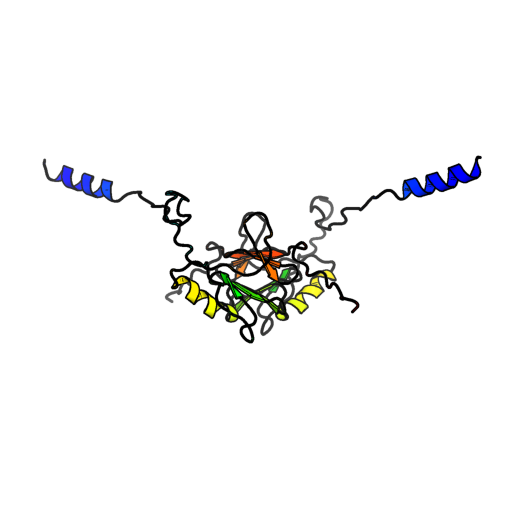? -1.295 -17.281 -1.107 1 91.56 86 GLU A C 1
ATOM 653 O O . GLU A 1 86 ? -0.273 -17.938 -0.879 1 91.56 86 GLU A O 1
ATOM 658 N N . PRO A 1 87 ? -1.547 -15.945 -0.886 1 90.12 87 PRO A N 1
ATOM 659 C CA . PRO A 1 87 ? -0.452 -15.359 -0.107 1 90.12 87 PRO A CA 1
ATOM 660 C C . PRO A 1 87 ? -0.382 -15.914 1.315 1 90.12 87 PRO A C 1
ATOM 662 O O . PRO A 1 87 ? -1.377 -16.422 1.834 1 90.12 87 PRO A O 1
ATOM 665 N N . ILE A 1 88 ? 0.744 -15.828 1.902 1 88.06 88 ILE A N 1
ATOM 666 C CA . ILE A 1 88 ? 0.944 -16.297 3.268 1 88.06 88 ILE A CA 1
ATOM 667 C C . ILE A 1 88 ? 0.45 -15.25 4.258 1 88.06 88 ILE A C 1
ATOM 669 O O . ILE A 1 88 ? 0.493 -14.047 3.973 1 88.06 88 ILE A O 1
ATOM 673 N N . GLY A 1 89 ? -0.025 -15.758 5.445 1 92.44 89 GLY A N 1
ATOM 674 C CA . GLY A 1 89 ? -0.425 -14.844 6.504 1 92.44 89 GLY A CA 1
ATOM 675 C C . GLY A 1 89 ? -1.757 -15.203 7.133 1 92.44 89 GLY A C 1
ATOM 676 O O . GLY A 1 89 ? -2.551 -15.938 6.539 1 92.44 89 GLY A O 1
ATOM 677 N N . ARG A 1 90 ? -1.959 -14.641 8.266 1 94.62 90 ARG A N 1
ATOM 678 C CA . ARG A 1 90 ? -3.236 -14.844 8.945 1 94.62 90 ARG A CA 1
ATOM 679 C C . ARG A 1 90 ? -4.34 -14.016 8.297 1 94.62 90 ARG A C 1
ATOM 681 O O . ARG A 1 90 ? -4.074 -12.945 7.746 1 94.62 90 ARG A O 1
ATOM 688 N N . SER A 1 91 ? -5.586 -14.562 8.422 1 96 91 SER A N 1
ATOM 689 C CA . SER A 1 91 ? -6.727 -13.836 7.879 1 96 91 SER A CA 1
ATOM 690 C C . SER A 1 91 ? -6.938 -12.516 8.617 1 96 91 SER A C 1
ATOM 692 O O . SER A 1 91 ? -6.734 -12.438 9.836 1 96 91 SER A O 1
ATOM 694 N N . CYS A 1 92 ? -7.32 -11.531 7.844 1 96.56 92 CYS A N 1
ATOM 695 C CA . CYS A 1 92 ? -7.613 -10.227 8.414 1 96.56 92 CYS A CA 1
ATOM 696 C C . CYS A 1 92 ? -8.641 -9.477 7.578 1 96.56 92 CYS A C 1
ATOM 698 O O . CYS A 1 92 ? -8.852 -9.805 6.406 1 96.56 92 CYS A O 1
ATOM 700 N N . GLY A 1 93 ? -9.242 -8.469 8.234 1 93.12 93 GLY A N 1
ATOM 701 C CA . GLY A 1 93 ? -10.164 -7.598 7.516 1 93.12 93 GLY A CA 1
ATOM 702 C C . GLY A 1 93 ? -11.469 -8.281 7.141 1 93.12 93 GLY A C 1
ATOM 703 O O . GLY A 1 93 ? -11.625 -9.484 7.352 1 93.12 93 GLY A O 1
ATOM 704 N N . LYS A 1 94 ? -12.305 -7.496 6.574 1 88.06 94 LYS A N 1
ATOM 705 C CA . LYS A 1 94 ? -13.625 -8.016 6.223 1 88.06 94 LYS A CA 1
ATOM 706 C C . LYS A 1 94 ? -13.641 -8.555 4.793 1 88.06 94 LYS A C 1
ATOM 708 O O . LYS A 1 94 ? -14.539 -9.312 4.418 1 88.06 94 LYS A O 1
ATOM 713 N N . GLU A 1 95 ? -12.609 -8.281 4.02 1 86.81 95 GLU A N 1
ATOM 714 C CA . GLU A 1 95 ? -12.633 -8.594 2.594 1 86.81 95 GLU A CA 1
ATOM 715 C C . GLU A 1 95 ? -11.68 -9.734 2.262 1 86.81 95 GLU A C 1
ATOM 717 O O . GLU A 1 95 ? -11.094 -9.773 1.178 1 86.81 95 GLU A O 1
ATOM 722 N N . GLY A 1 96 ? -11.469 -10.648 3.23 1 90.88 96 GLY A N 1
ATOM 723 C CA . GLY A 1 96 ? -10.633 -11.797 2.936 1 90.88 96 GLY A CA 1
ATOM 724 C C . GLY A 1 96 ? -9.156 -11.445 2.838 1 90.88 96 GLY A C 1
ATOM 725 O O . GLY A 1 96 ? -8.422 -12.047 2.051 1 90.88 96 GLY A O 1
ATOM 726 N N . GLY A 1 97 ? -8.789 -10.453 3.51 1 96.69 97 GLY A N 1
ATOM 727 C CA . GLY A 1 97 ? -7.387 -10.055 3.516 1 96.69 97 GLY A CA 1
ATOM 728 C C . GLY A 1 97 ? -6.512 -10.969 4.348 1 96.69 97 GLY A C 1
ATOM 729 O O . GLY A 1 97 ? -7.016 -11.828 5.074 1 96.69 97 GLY A O 1
ATOM 730 N N . LYS A 1 98 ? -5.203 -10.82 4.094 1 97.25 98 LYS A N 1
ATOM 731 C CA . LYS A 1 98 ? -4.191 -11.508 4.895 1 97.25 98 LYS A CA 1
ATOM 732 C C . LYS A 1 98 ? -3.174 -10.516 5.457 1 97.25 98 LYS A C 1
ATOM 734 O O . LYS A 1 98 ? -2.852 -9.516 4.812 1 97.25 98 LYS A O 1
ATOM 739 N N . CYS A 1 99 ? -2.707 -10.844 6.656 1 97.81 99 CYS A N 1
ATOM 740 C CA . CYS A 1 99 ? -1.625 -10.031 7.203 1 97.81 99 CYS A CA 1
ATOM 741 C C . CYS A 1 99 ? -0.365 -10.156 6.355 1 97.81 99 CYS A C 1
ATOM 743 O O . CYS A 1 99 ? 0.196 -11.25 6.23 1 97.81 99 CYS A O 1
ATOM 745 N N . ALA A 1 100 ? 0.038 -9.055 5.848 1 98 100 ALA A N 1
ATOM 746 C CA . ALA A 1 100 ? 1.104 -9.031 4.848 1 98 100 ALA A CA 1
ATOM 747 C C . ALA A 1 100 ? 2.428 -8.594 5.473 1 98 100 ALA A C 1
ATOM 749 O O . ALA A 1 100 ? 3.498 -9.023 5.027 1 98 100 ALA A O 1
ATOM 750 N N . SER A 1 101 ? 2.383 -7.75 6.379 1 97.38 101 SER A N 1
ATOM 751 C CA . SER A 1 101 ? 3.477 -7.199 7.172 1 97.38 101 SER A CA 1
ATOM 752 C C . SER A 1 101 ? 2.986 -6.715 8.531 1 97.38 101 SER A C 1
ATOM 754 O O . SER A 1 101 ? 1.779 -6.668 8.781 1 97.38 101 SER A O 1
ATOM 756 N N . SER A 1 102 ? 3.936 -6.449 9.414 1 96.38 102 SER A N 1
ATOM 757 C CA . SER A 1 102 ? 3.518 -5.969 10.727 1 96.38 102 SER A CA 1
ATOM 758 C C . SER A 1 102 ? 2.621 -4.742 10.609 1 96.38 102 SER A C 1
ATOM 760 O O . SER A 1 102 ? 3.041 -3.707 10.086 1 96.38 102 SER A O 1
ATOM 762 N N . GLY A 1 103 ? 1.345 -4.961 11.039 1 97.25 103 GLY A N 1
ATOM 763 C CA . GLY A 1 103 ? 0.394 -3.861 11.094 1 97.25 103 GLY A CA 1
ATOM 764 C C . GLY A 1 103 ? -0.271 -3.58 9.758 1 97.25 103 GLY A C 1
ATOM 765 O O . GLY A 1 103 ? -0.906 -2.539 9.586 1 97.25 103 GLY A O 1
ATOM 766 N N . ILE A 1 104 ? -0.071 -4.445 8.789 1 98.31 104 ILE A N 1
ATOM 767 C CA . ILE A 1 104 ? -0.596 -4.18 7.457 1 98.31 104 ILE A CA 1
ATOM 768 C C . ILE A 1 104 ? -1.397 -5.383 6.969 1 98.31 104 ILE A C 1
ATOM 770 O O . ILE A 1 104 ? -0.889 -6.508 6.941 1 98.31 104 ILE A O 1
ATOM 774 N N . CYS A 1 105 ? -2.641 -5.172 6.586 1 98.31 105 CYS A N 1
ATOM 775 C CA . CYS A 1 105 ? -3.52 -6.172 5.988 1 98.31 105 CYS A CA 1
ATOM 776 C C . CYS A 1 105 ? -3.727 -5.898 4.504 1 98.31 105 CYS A C 1
ATOM 778 O O . CYS A 1 105 ? -4.07 -4.781 4.113 1 98.31 105 CYS A O 1
ATOM 780 N N . CYS A 1 106 ? -3.506 -6.969 3.674 1 98.44 106 CYS A N 1
ATOM 781 C CA . CYS A 1 106 ? -3.648 -6.738 2.24 1 98.44 106 CYS A CA 1
ATOM 782 C C . CYS A 1 106 ? -4.531 -7.801 1.601 1 98.44 106 CYS A C 1
ATOM 784 O O . CYS A 1 106 ? -4.562 -8.945 2.061 1 98.44 106 CYS A O 1
ATOM 786 N N . THR A 1 107 ? -5.32 -7.387 0.649 1 97.62 107 THR A N 1
ATOM 787 C CA . THR A 1 107 ? -5.918 -8.258 -0.355 1 97.62 107 THR A CA 1
ATOM 788 C C . THR A 1 107 ? -5.109 -8.227 -1.649 1 97.62 107 THR A C 1
ATOM 790 O O . THR A 1 107 ? -4.012 -7.668 -1.688 1 97.62 107 THR A O 1
ATOM 793 N N . GLU A 1 108 ? -5.641 -8.766 -2.66 1 96.88 108 GLU A N 1
ATOM 794 C CA . GLU A 1 108 ? -4.949 -8.734 -3.945 1 96.88 108 GLU A CA 1
ATOM 795 C C . GLU A 1 108 ? -4.922 -7.324 -4.523 1 96.88 108 GLU A C 1
ATOM 797 O O . GLU A 1 108 ? -4.07 -7.004 -5.355 1 96.88 108 GLU A O 1
ATOM 802 N N . GLN A 1 109 ? -5.836 -6.465 -3.988 1 97.19 109 GLN A N 1
ATOM 803 C CA . GLN A 1 109 ? -5.984 -5.18 -4.664 1 97.19 109 GLN A CA 1
ATOM 804 C C . GLN A 1 109 ? -5.82 -4.023 -3.682 1 97.19 109 GLN A C 1
ATOM 806 O O . GLN A 1 109 ? -5.871 -2.855 -4.074 1 97.19 109 GLN A O 1
ATOM 811 N N . SER A 1 110 ? -5.59 -4.344 -2.42 1 97.94 110 SER A N 1
ATOM 812 C CA . SER A 1 110 ? -5.566 -3.25 -1.457 1 97.94 110 SER A CA 1
ATOM 813 C C . SER A 1 110 ? -4.711 -3.6 -0.244 1 97.94 110 SER A C 1
ATOM 815 O O . SER A 1 110 ? -4.574 -4.773 0.111 1 97.94 110 SER A O 1
ATOM 817 N N . CYS A 1 111 ? -4.141 -2.602 0.347 1 98.56 111 CYS A N 1
ATOM 818 C CA . CYS A 1 111 ? -3.467 -2.717 1.636 1 98.56 111 CYS A CA 1
ATOM 819 C C . CYS A 1 111 ? -3.963 -1.653 2.607 1 98.56 111 CYS A C 1
ATOM 821 O O . CYS A 1 111 ? -4.168 -0.5 2.223 1 98.56 111 CYS A O 1
ATOM 823 N N . VAL A 1 112 ? -4.168 -2.068 3.873 1 98.12 112 VAL A N 1
ATOM 824 C CA . VAL A 1 112 ? -4.746 -1.212 4.902 1 98.12 112 VAL A CA 1
ATOM 825 C C . VAL A 1 112 ? -3.971 -1.377 6.207 1 98.12 112 VAL A C 1
ATOM 827 O O . VAL A 1 112 ? -3.623 -2.496 6.594 1 98.12 112 VAL A O 1
ATOM 830 N N . MET A 1 113 ? -3.693 -0.224 6.852 1 97.81 113 MET A N 1
ATOM 831 C CA . MET A 1 113 ? -3.17 -0.336 8.211 1 97.81 113 MET A CA 1
ATOM 832 C C . MET A 1 113 ? -4.16 -1.06 9.117 1 97.81 113 MET A C 1
ATOM 834 O O . MET A 1 113 ? -5.34 -0.703 9.164 1 97.81 113 MET A O 1
ATOM 838 N N . ASP A 1 114 ? -3.67 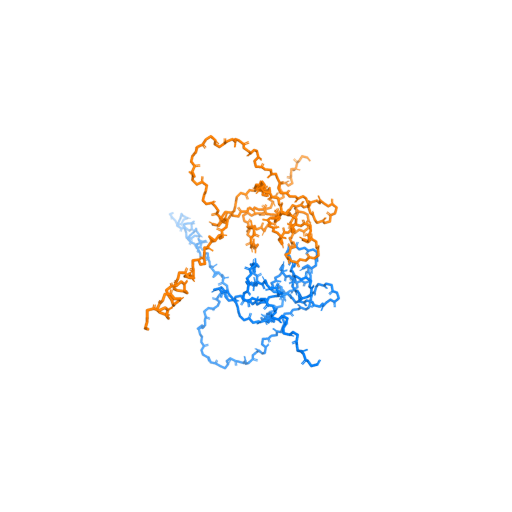-2.066 9.797 1 97.06 114 ASP A N 1
ATOM 839 C CA . ASP A 1 114 ? -4.531 -2.91 10.625 1 97.06 114 ASP A CA 1
ATOM 840 C C . ASP A 1 114 ? -3.773 -3.445 11.836 1 97.06 114 ASP A C 1
ATOM 842 O O . ASP A 1 114 ? -2.928 -4.332 11.703 1 97.06 114 ASP A O 1
ATOM 846 N N . THR A 1 115 ? -4.164 -2.998 13.008 1 95.5 115 THR A N 1
ATOM 847 C CA . THR A 1 115 ? -3.43 -3.32 14.227 1 95.5 115 THR A CA 1
ATOM 848 C C . THR A 1 115 ? -3.564 -4.801 14.562 1 95.5 115 THR A C 1
ATOM 850 O O . THR A 1 115 ? -2.775 -5.344 15.336 1 95.5 115 THR A O 1
ATOM 853 N N . THR A 1 116 ? -4.547 -5.531 14.016 1 95.81 116 THR A N 1
ATOM 854 C CA . THR A 1 116 ? -4.684 -6.961 14.258 1 95.81 116 THR A CA 1
ATOM 855 C C . THR A 1 116 ? -3.506 -7.727 13.664 1 95.81 116 THR A C 1
ATOM 857 O O . THR A 1 116 ? -3.283 -8.891 13.992 1 95.81 116 THR A O 1
ATOM 860 N N . CYS A 1 117 ? -2.762 -7.066 12.797 1 97 117 CYS A N 1
ATOM 861 C CA . CYS A 1 117 ? -1.631 -7.707 12.133 1 97 117 CYS A CA 1
ATOM 862 C C . CYS A 1 117 ? -0.319 -7.344 12.82 1 97 117 CYS A C 1
ATOM 864 O O . CYS A 1 117 ? 0.758 -7.695 12.336 1 97 117 CYS A O 1
ATOM 866 N N . GLU A 1 118 ? -0.406 -6.719 13.922 1 93.94 118 GLU A N 1
ATOM 867 C CA . GLU A 1 118 ? 0.833 -6.379 14.617 1 93.94 118 GLU A CA 1
ATOM 868 C C . GLU A 1 118 ? 1.468 -7.613 15.25 1 93.94 118 GLU A C 1
ATOM 870 O O . GLU A 1 118 ? 0.765 -8.469 15.797 1 93.94 118 GLU A O 1
ATOM 875 N N . THR A 1 119 ? 2.693 -7.898 14.758 1 79.69 119 THR A N 1
ATOM 876 C CA . THR A 1 119 ? 3.393 -9.023 15.367 1 79.69 119 THR A CA 1
ATOM 877 C C . THR A 1 119 ? 3.742 -8.719 16.828 1 79.69 119 THR A C 1
ATOM 879 O O . THR A 1 119 ? 4.16 -7.605 17.141 1 79.69 119 THR A O 1
ATOM 882 N N . SER A 1 120 ? 3.037 -9.336 17.719 1 58.69 120 SER A N 1
ATOM 883 C CA . SER A 1 120 ? 3.445 -9.273 19.125 1 58.69 120 SER A CA 1
ATOM 884 C C . SER A 1 120 ? 4.93 -9.578 19.281 1 58.69 120 SER A C 1
ATOM 886 O O . SER A 1 120 ? 5.434 -10.539 18.688 1 58.69 120 SER A O 1
ATOM 888 N N . ASN A 1 121 ? 5.777 -8.617 19.141 1 45.78 121 ASN A N 1
ATOM 889 C CA . ASN A 1 121 ? 7.094 -8.953 19.672 1 45.78 121 ASN A CA 1
ATOM 890 C C . ASN A 1 121 ? 6.996 -9.891 20.875 1 45.78 121 ASN A C 1
ATOM 892 O O . ASN A 1 121 ? 6.746 -9.445 22 1 45.78 121 ASN A O 1
ATOM 896 N N . VAL A 1 122 ? 6.383 -10.969 20.922 1 36.94 122 VAL A N 1
ATOM 897 C CA . VAL A 1 122 ? 6.672 -11.859 22.031 1 36.94 122 VAL A CA 1
ATOM 898 C C . VAL A 1 122 ? 8.18 -12.062 22.156 1 36.94 122 VAL A C 1
ATOM 900 O O . VAL A 1 122 ? 8.812 -12.641 21.266 1 36.94 122 VAL A O 1
ATOM 903 N N . TYR A 1 123 ? 8.977 -11.141 22.609 1 37 123 TYR A N 1
ATOM 904 C CA . TYR A 1 123 ? 10.227 -11.492 23.266 1 37 123 TYR A CA 1
ATOM 905 C C . TYR A 1 123 ? 10.109 -12.836 23.984 1 37 123 TYR A C 1
ATOM 907 O O . TYR A 1 123 ? 9.312 -12.984 24.922 1 37 123 TYR A O 1
ATOM 915 N N . SER A 1 124 ? 10.078 -13.898 23.328 1 31.41 124 SER A N 1
ATOM 916 C CA . SER A 1 124 ? 10.445 -15.102 24.062 1 31.41 124 SER A CA 1
ATOM 917 C C . SER A 1 124 ? 11.672 -14.859 24.938 1 31.41 124 SER A C 1
ATOM 919 O O . SER A 1 124 ? 12.742 -14.508 24.422 1 31.41 124 SER A O 1
ATOM 921 N N . SER A 1 125 ? 11.461 -14.32 26.078 1 30.42 125 SER A N 1
ATOM 922 C CA . SER A 1 125 ? 12.352 -14.523 27.219 1 30.42 125 SER A CA 1
ATOM 923 C C . SER A 1 125 ? 12.867 -15.961 27.266 1 30.42 125 SER A C 1
ATOM 925 O O . SER A 1 125 ? 12.156 -16.859 27.703 1 30.42 125 SER A O 1
ATOM 927 N N . ASN A 1 126 ? 13.188 -16.625 26.109 1 25.22 126 ASN A N 1
ATOM 928 C CA . ASN A 1 126 ? 14.141 -17.656 26.516 1 25.22 126 ASN A CA 1
ATOM 929 C C . ASN A 1 126 ? 15.539 -17.078 26.703 1 25.22 126 ASN A C 1
ATOM 931 O O . ASN A 1 126 ? 16 -16.266 25.891 1 25.22 126 ASN A O 1
ATOM 935 N N . MET B 1 1 ? -15.688 1.514 60.5 1 32.78 1 MET B N 1
ATOM 936 C CA . MET B 1 1 ? -16.562 1.211 59.375 1 32.78 1 MET B CA 1
ATOM 937 C C . MET B 1 1 ? -16.453 2.279 58.312 1 32.78 1 MET B C 1
ATOM 939 O O . MET B 1 1 ? -16.828 2.039 57.156 1 32.78 1 MET B O 1
ATOM 943 N N . GLN B 1 2 ? -16.281 3.646 58.812 1 44.12 2 GLN B N 1
ATOM 944 C CA . GLN B 1 2 ? -16.516 4.727 57.875 1 44.12 2 GLN B CA 1
ATOM 945 C C . GLN B 1 2 ? -15.328 4.895 56.938 1 44.12 2 GLN B C 1
ATOM 947 O O . GLN B 1 2 ? -15.5 5.258 55.75 1 44.12 2 GLN B O 1
ATOM 952 N N . SER B 1 3 ? -14.07 4.73 57.438 1 50.56 3 SER B N 1
ATOM 953 C CA . SER B 1 3 ? -12.914 5.199 56.688 1 50.56 3 SER B CA 1
ATOM 954 C C . SER B 1 3 ? -12.625 4.293 55.5 1 50.56 3 SER B C 1
ATOM 956 O O . SER B 1 3 ? -11.852 4.656 54.594 1 50.56 3 SER B O 1
ATOM 958 N N . ALA B 1 4 ? -12.953 2.99 55.562 1 50.75 4 ALA B N 1
ATOM 959 C CA . ALA B 1 4 ? -12.766 2.014 54.5 1 50.75 4 ALA B CA 1
ATOM 960 C C . ALA B 1 4 ? -13.648 2.338 53.312 1 50.75 4 ALA B C 1
ATOM 962 O O . ALA B 1 4 ? -13.312 2.006 52.156 1 50.75 4 ALA B O 1
ATOM 963 N N . CYS B 1 5 ? -14.836 2.914 53.781 1 47 5 CYS B N 1
ATOM 964 C CA . CYS B 1 5 ? -15.812 3.102 52.688 1 47 5 CYS B CA 1
ATOM 965 C C . CYS B 1 5 ? -15.391 4.227 51.75 1 47 5 CYS B C 1
ATOM 967 O O . CYS B 1 5 ? -15.844 4.285 50.625 1 47 5 CYS B O 1
ATOM 969 N N . LEU B 1 6 ? -14.578 5.16 52.344 1 50.78 6 LEU B N 1
ATOM 970 C CA . LEU B 1 6 ? -14.305 6.352 51.562 1 50.78 6 LEU B CA 1
ATOM 971 C C . LEU B 1 6 ? -13.305 6.051 50.438 1 50.78 6 LEU B C 1
ATOM 973 O O . LEU B 1 6 ? -13.414 6.602 49.344 1 50.78 6 LEU B O 1
ATOM 977 N N . ALA B 1 7 ? -12.336 5.203 50.844 1 48.88 7 ALA B N 1
ATOM 978 C CA . ALA B 1 7 ? -11.273 4.992 49.844 1 48.88 7 ALA B CA 1
ATOM 979 C C . ALA B 1 7 ? -11.781 4.18 48.656 1 48.88 7 ALA B C 1
ATOM 981 O O . ALA B 1 7 ? -11.312 4.355 47.531 1 48.88 7 ALA B O 1
ATOM 982 N N . VAL B 1 8 ? -12.797 3.326 48.938 1 50.09 8 VAL B N 1
ATOM 983 C CA . VAL B 1 8 ? -13.352 2.518 47.844 1 50.09 8 VAL B CA 1
ATOM 984 C C . VAL B 1 8 ? -14.039 3.422 46.844 1 50.09 8 VAL B C 1
ATOM 986 O O . VAL B 1 8 ? -14.031 3.135 45.625 1 50.09 8 VAL B O 1
ATOM 989 N N . SER B 1 9 ? -14.57 4.602 47.406 1 46.44 9 SER B N 1
ATOM 990 C CA . SER B 1 9 ? -15.312 5.441 46.469 1 46.44 9 SER B CA 1
ATOM 991 C C . SER B 1 9 ? -14.383 6.105 45.469 1 46.44 9 SER B C 1
ATOM 993 O O . SER B 1 9 ? -14.766 6.34 44.312 1 46.44 9 SER B O 1
ATOM 995 N N . LEU B 1 10 ? -13.18 6.473 46 1 47.94 10 LEU B N 1
ATOM 996 C CA . LEU B 1 10 ? -12.305 7.176 45.062 1 47.94 10 LEU B CA 1
ATOM 997 C C . LEU B 1 10 ? -11.836 6.238 43.969 1 47.94 10 LEU B C 1
ATOM 999 O O . LEU B 1 10 ? -11.484 6.691 42.875 1 47.94 10 LEU B O 1
ATOM 1003 N N . LEU B 1 11 ? -11.789 4.918 44.25 1 48.19 11 LEU B N 1
ATOM 1004 C CA . LEU B 1 11 ? -11.438 3.975 43.188 1 48.19 11 LEU B CA 1
ATOM 1005 C C . LEU B 1 11 ? -12.508 3.947 42.125 1 48.19 11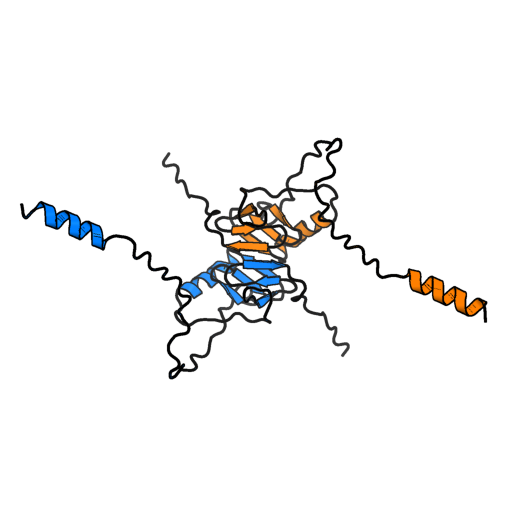 LEU B C 1
ATOM 1007 O O . LEU B 1 11 ? -12.219 3.65 40.938 1 48.19 11 LEU B O 1
ATOM 1011 N N . CYS B 1 12 ? -13.82 4.156 42.531 1 44.31 12 CYS B N 1
ATOM 1012 C CA . CYS B 1 12 ? -14.867 4.09 41.5 1 44.31 12 CYS B CA 1
ATOM 1013 C C . CYS B 1 12 ? -14.695 5.191 40.469 1 44.31 12 CYS B C 1
ATOM 1015 O O . CYS B 1 12 ? -15.25 5.113 39.375 1 44.31 12 CYS B O 1
ATOM 1017 N N . LEU B 1 13 ? -14.07 6.367 40.938 1 45.84 13 LEU B N 1
ATOM 1018 C CA . LEU B 1 13 ? -14.016 7.43 39.938 1 45.84 13 LEU B CA 1
ATOM 1019 C C . LEU B 1 13 ? -12.938 7.145 38.906 1 45.84 13 LEU B C 1
ATOM 1021 O O . LEU B 1 13 ? -12.758 7.918 37.969 1 45.84 13 LEU B O 1
ATOM 1025 N N . VAL B 1 14 ? -12.062 6.16 39.188 1 44.31 14 VAL B N 1
ATOM 1026 C CA . VAL B 1 14 ? -11.125 5.828 38.125 1 44.31 14 VAL B CA 1
ATOM 1027 C C . VAL B 1 14 ? -11.898 5.383 36.875 1 44.31 14 VAL B C 1
ATOM 1029 O O . VAL B 1 14 ? -11.539 4.395 36.25 1 44.31 14 VAL B O 1
ATOM 1032 N N . SER B 1 15 ? -13.164 5.555 36.906 1 34.66 15 SER B N 1
ATOM 1033 C CA . SER B 1 15 ? -13.836 5.156 35.656 1 34.66 15 SER B CA 1
ATOM 1034 C C . SER B 1 15 ? -12.992 5.512 34.438 1 34.66 15 SER B C 1
ATOM 1036 O O . SER B 1 15 ? -12.172 6.43 34.5 1 34.66 15 SER B O 1
ATOM 1038 N N . PHE B 1 16 ? -12.992 4.473 33.469 1 37.56 16 PHE B N 1
ATOM 1039 C CA . PHE B 1 16 ? -12.641 4.059 32.125 1 37.56 16 PHE B CA 1
ATOM 1040 C C . PHE B 1 16 ? -12.906 5.18 31.125 1 37.56 16 PHE B C 1
ATOM 1042 O O . PHE B 1 16 ? -13.875 5.129 30.359 1 37.56 16 PHE B O 1
ATOM 1049 N N . SER B 1 17 ? -12.961 6.406 31.609 1 37.84 17 SER B N 1
ATOM 1050 C CA . SER B 1 17 ? -13.195 7.34 30.516 1 37.84 17 SER B CA 1
ATOM 1051 C C . SER B 1 17 ? -12.086 7.266 29.469 1 37.84 17 SER B C 1
ATOM 1053 O O . SER B 1 17 ? -11.023 7.852 29.641 1 37.84 17 SER B O 1
ATOM 1055 N N . ARG B 1 18 ? -11.773 6.012 29.078 1 34.28 18 ARG B N 1
ATOM 1056 C CA . ARG B 1 18 ? -10.969 5.887 27.875 1 34.28 18 ARG B CA 1
ATOM 1057 C C . ARG B 1 18 ? -11.453 6.852 26.797 1 34.28 18 ARG B C 1
ATOM 1059 O O . ARG B 1 18 ? -12.562 6.703 26.266 1 34.28 18 ARG B O 1
ATOM 1066 N N . ALA B 1 19 ? -11.328 8.094 27.016 1 31.33 19 ALA B N 1
ATOM 1067 C CA . ALA B 1 19 ? -11.531 9.125 26 1 31.33 19 ALA B CA 1
ATOM 1068 C C . ALA B 1 19 ? -10.914 8.711 24.672 1 31.33 19 ALA B C 1
ATOM 1070 O O . ALA B 1 19 ? -9.852 8.086 24.641 1 31.33 19 ALA B O 1
ATOM 1071 N N . CYS B 1 20 ? -11.719 8.203 23.703 1 34.75 20 CYS B N 1
ATOM 1072 C CA . CYS B 1 20 ? -11.617 8.188 22.25 1 34.75 20 CYS B CA 1
ATOM 1073 C C . CYS B 1 20 ? -10.836 9.391 21.75 1 34.75 20 CYS B C 1
ATOM 1075 O O . CYS B 1 20 ? -11.367 10.508 21.688 1 34.75 20 CYS B O 1
ATOM 1077 N N . TYR B 1 21 ? -9.836 9.82 22.484 1 28.34 21 TYR B N 1
ATOM 1078 C CA . TYR B 1 21 ? -9.109 10.961 21.922 1 28.34 21 TYR B CA 1
ATOM 1079 C C . TYR B 1 21 ? -8.805 10.742 20.453 1 28.34 21 TYR B C 1
ATOM 1081 O O . TYR B 1 21 ? -7.637 10.602 20.062 1 28.34 21 TYR B O 1
ATOM 1089 N N . PHE B 1 22 ? -9.273 9.625 19.781 1 32.91 22 PHE B N 1
ATOM 1090 C CA . PHE B 1 22 ? -8.922 9.609 18.375 1 32.91 22 PHE B CA 1
ATOM 1091 C C . PHE B 1 22 ? -9.289 10.93 17.703 1 32.91 22 PHE B C 1
ATOM 1093 O O . PHE B 1 22 ? -10.406 11.43 17.875 1 32.91 22 PHE B O 1
ATOM 1100 N N . ASN B 1 23 ? -8.266 11.781 17.344 1 30.67 23 ASN B N 1
ATOM 1101 C CA . ASN B 1 23 ? -8.148 13.125 16.781 1 30.67 23 ASN B CA 1
ATOM 1102 C C . ASN B 1 23 ? -8.984 13.273 15.508 1 30.67 23 ASN B C 1
ATOM 1104 O O . ASN B 1 23 ? -8.789 14.211 14.734 1 30.67 23 ASN B O 1
ATOM 1108 N N . ASN B 1 24 ? -9.625 12.273 14.938 1 32 24 ASN B N 1
ATOM 1109 C CA . ASN B 1 24 ?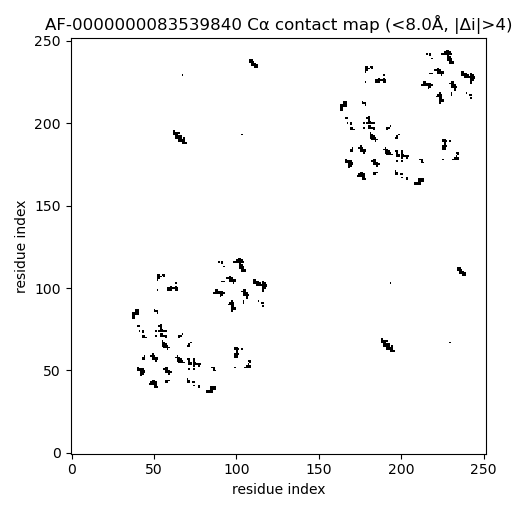 -10.398 12.797 13.82 1 32 24 ASN B CA 1
ATOM 1110 C C . ASN B 1 24 ? -11.297 13.953 14.242 1 32 24 ASN B C 1
ATOM 1112 O O . ASN B 1 24 ? -12.391 13.734 14.766 1 32 24 ASN B O 1
ATOM 1116 N N . CYS B 1 25 ? -10.781 14.906 14.891 1 33.81 25 CYS B N 1
ATOM 1117 C CA . CYS B 1 25 ? -11.508 16.125 15.242 1 33.81 25 CYS B CA 1
ATOM 1118 C C . CYS B 1 25 ? -12.484 16.516 14.141 1 33.81 25 CYS B C 1
ATOM 1120 O O . CYS B 1 25 ? -12.117 16.578 12.969 1 33.81 25 CYS B O 1
ATOM 1122 N N . PRO B 1 26 ? -13.828 16.203 14.367 1 31.81 26 PRO B N 1
ATOM 1123 C CA . PRO B 1 26 ? -14.852 16.75 13.477 1 31.81 26 PRO B CA 1
ATOM 1124 C C . PRO B 1 26 ? -14.586 18.219 13.109 1 31.81 26 PRO B C 1
ATOM 1126 O O . PRO B 1 26 ? -13.969 18.953 13.891 1 31.81 26 PRO B O 1
ATOM 1129 N N . ILE B 1 27 ? -14.547 18.547 11.867 1 34.72 27 ILE B N 1
ATOM 1130 C CA . ILE B 1 27 ? -14.422 19.844 11.227 1 34.72 27 ILE B CA 1
ATOM 1131 C C . ILE B 1 27 ? -15.438 20.812 11.828 1 34.72 27 ILE B C 1
ATOM 1133 O O . ILE B 1 27 ? -15.461 22 11.484 1 34.72 27 ILE B O 1
ATOM 1137 N N . GLY B 1 28 ? -16.5 20.359 12.648 1 32.31 28 GLY B N 1
ATOM 1138 C CA . GLY B 1 28 ? -17.594 21.328 12.539 1 32.31 28 GLY B CA 1
ATOM 1139 C C . GLY B 1 28 ? -17.312 22.641 13.234 1 32.31 28 GLY B C 1
ATOM 1140 O O . GLY B 1 28 ? -18.172 23.516 13.305 1 32.31 28 GLY B O 1
ATOM 1141 N N . GLY B 1 29 ? -16.703 22.766 14.406 1 35.19 29 GLY B N 1
ATOM 1142 C CA . GLY B 1 29 ? -17.078 24.047 14.961 1 35.19 29 GLY B CA 1
ATOM 1143 C C . GLY B 1 29 ? -16.703 25.219 14.062 1 35.19 29 GLY B C 1
ATOM 1144 O O . GLY B 1 29 ? -15.625 25.234 13.469 1 35.19 29 GLY B O 1
ATOM 1145 N N . LYS B 1 30 ? -17.719 26.031 13.352 1 33.31 30 LYS B N 1
ATOM 1146 C CA . LYS B 1 30 ? -17.672 27.094 12.359 1 33.31 30 LYS B CA 1
ATOM 1147 C C . LYS B 1 30 ? -16.766 28.25 12.812 1 33.31 30 LYS B C 1
ATOM 1149 O O . LYS B 1 30 ? -16.766 29.312 12.211 1 33.31 30 LYS B O 1
ATOM 1154 N N . ARG B 1 31 ? -16.453 28.484 14.109 1 40.72 31 ARG B N 1
ATOM 1155 C CA . ARG B 1 31 ? -16.031 29.875 14.234 1 40.72 31 ARG B CA 1
ATOM 1156 C C . ARG B 1 31 ? -15.016 30.25 13.156 1 40.72 31 ARG B C 1
ATOM 1158 O O . ARG B 1 31 ? -14.523 29.375 12.445 1 40.72 31 ARG B O 1
ATOM 1165 N N . SER B 1 32 ? -14.148 31.609 13.469 1 37.06 32 SER B N 1
ATOM 1166 C CA . SER B 1 32 ? -13.164 32.219 12.57 1 37.06 32 SER B CA 1
ATOM 1167 C C . SER B 1 32 ? -12.172 31.156 12.078 1 37.06 32 SER B C 1
ATOM 1169 O O . SER B 1 32 ? -11.344 30.672 12.844 1 37.06 32 SER B O 1
ATOM 1171 N N . ILE B 1 33 ? -12.484 30.109 11.406 1 41.91 33 ILE B N 1
ATOM 1172 C CA . ILE B 1 33 ? -11.539 29.297 10.641 1 41.91 33 ILE B CA 1
ATOM 1173 C C . ILE B 1 33 ? -10.359 30.156 10.203 1 41.91 33 ILE B C 1
ATOM 1175 O O . ILE B 1 33 ? -10.508 31.047 9.359 1 41.91 33 ILE B O 1
ATOM 1179 N N . MET B 1 34 ? -9.68 30.812 11.078 1 39.38 34 MET B N 1
ATOM 1180 C CA . MET B 1 34 ? -8.445 31.328 10.5 1 39.38 34 MET B CA 1
ATOM 1181 C C . MET B 1 34 ? -7.977 30.453 9.344 1 39.38 34 MET B C 1
ATOM 1183 O O . MET B 1 34 ? -8.062 29.219 9.406 1 39.38 34 MET B O 1
ATOM 1187 N N . ASN B 1 35 ? -8.227 30.781 8.047 1 45.91 35 ASN B N 1
ATOM 1188 C CA . ASN B 1 35 ? -7.656 30.219 6.828 1 45.91 35 ASN B CA 1
ATOM 1189 C C . ASN B 1 35 ? -6.391 29.422 7.129 1 45.91 35 ASN B C 1
ATOM 1191 O O . ASN B 1 35 ? -5.277 29.922 6.988 1 45.91 35 ASN B O 1
ATOM 1195 N N . LEU B 1 36 ? -6.164 28.859 8.273 1 51.25 36 LEU B N 1
ATOM 1196 C CA . LEU B 1 36 ? -4.938 28.078 8.344 1 51.25 36 LEU B CA 1
ATOM 1197 C C . LEU B 1 36 ? -4.707 27.312 7.043 1 51.25 36 LEU B C 1
ATOM 1199 O O . LEU B 1 36 ? -5.562 26.531 6.617 1 51.25 36 LEU B O 1
ATOM 1203 N N . GLU B 1 37 ? -4.078 27.906 6.07 1 67.88 37 GLU B N 1
ATOM 1204 C CA . GLU B 1 37 ? -3.666 27.391 4.773 1 67.88 37 GLU B CA 1
ATOM 1205 C C . GLU B 1 37 ? -3.248 25.922 4.875 1 67.88 37 GLU B C 1
ATOM 1207 O O . GLU B 1 37 ? -2.352 25.578 5.648 1 67.88 37 GLU B O 1
ATOM 1212 N N . ILE B 1 38 ? -4.188 24.906 4.805 1 82.69 38 ILE B N 1
ATOM 1213 C CA . ILE B 1 38 ? -3.848 23.5 4.719 1 82.69 38 ILE B CA 1
ATOM 1214 C C . ILE B 1 38 ? -2.576 23.312 3.893 1 82.69 38 ILE B C 1
ATOM 1216 O O . ILE B 1 38 ? -2.488 23.812 2.764 1 82.69 38 ILE B O 1
ATOM 1220 N N . ARG B 1 39 ? -1.617 22.906 4.543 1 91.38 39 ARG B N 1
ATOM 1221 C CA . ARG B 1 39 ? -0.34 22.703 3.867 1 91.38 39 ARG B CA 1
ATOM 1222 C C . ARG B 1 39 ? -0.344 21.422 3.062 1 91.38 39 ARG B C 1
ATOM 1224 O O . ARG B 1 39 ? -1.21 20.562 3.256 1 91.38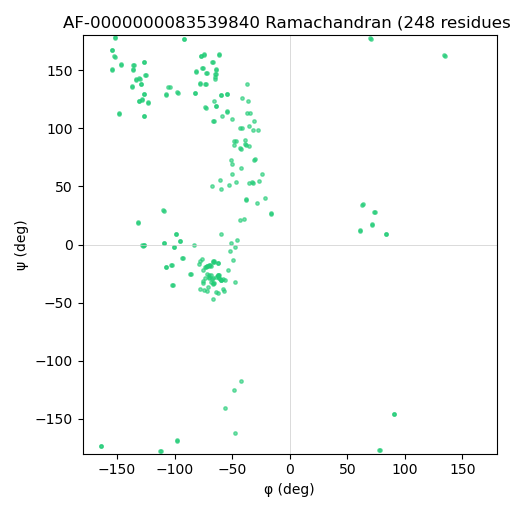 39 ARG B O 1
ATOM 1231 N N . GLN B 1 40 ? 0.58 21.359 2.172 1 92.94 40 GLN B N 1
ATOM 1232 C CA . GLN B 1 40 ? 0.85 20.109 1.482 1 92.94 40 GLN B CA 1
ATOM 1233 C C . GLN B 1 40 ? 1.655 19.156 2.365 1 92.94 40 GLN B C 1
ATOM 1235 O O . GLN B 1 40 ? 2.586 19.578 3.053 1 92.94 40 GLN B O 1
ATOM 1240 N N . CYS B 1 41 ? 1.279 17.922 2.328 1 96.44 41 CYS B N 1
ATOM 1241 C CA . CYS B 1 41 ? 2.008 16.953 3.143 1 96.44 41 CYS B CA 1
ATOM 1242 C C . CYS B 1 41 ? 3.471 16.875 2.727 1 96.44 41 CYS B C 1
ATOM 1244 O O . CYS B 1 41 ? 3.822 17.266 1.609 1 96.44 41 CYS B O 1
ATOM 1246 N N . MET B 1 42 ? 4.262 16.344 3.525 1 96.44 42 MET B N 1
ATOM 1247 C CA . MET B 1 42 ? 5.711 16.312 3.354 1 96.44 42 MET B CA 1
ATOM 1248 C C . MET B 1 42 ? 6.098 15.508 2.125 1 96.44 42 MET B C 1
ATOM 1250 O O . MET B 1 42 ? 5.449 14.508 1.807 1 96.44 42 MET B O 1
ATOM 1254 N N . GLN B 1 43 ? 7.246 16 1.496 1 97 43 GLN B N 1
ATOM 1255 C CA . GLN B 1 43 ? 7.828 15.211 0.415 1 97 43 GLN B CA 1
ATOM 1256 C C . GLN B 1 43 ? 8.516 13.961 0.956 1 97 43 GLN B C 1
ATOM 1258 O O . GLN B 1 43 ? 9.016 13.961 2.082 1 97 43 GLN B O 1
ATOM 1263 N N . CYS B 1 44 ? 8.453 12.922 0.118 1 97.88 44 CYS B N 1
ATOM 1264 C CA . CYS B 1 44 ? 9.023 11.641 0.529 1 97.88 44 CYS B CA 1
ATOM 1265 C C . CYS B 1 44 ? 9.477 10.836 -0.68 1 97.88 44 CYS B C 1
ATOM 1267 O O . CYS B 1 44 ? 9.328 11.273 -1.82 1 97.88 44 CYS B O 1
ATOM 1269 N N . GLY B 1 45 ? 10.062 9.648 -0.342 1 96.88 45 GLY B N 1
ATOM 1270 C CA . GLY B 1 45 ? 10.43 8.703 -1.387 1 96.88 45 GLY B CA 1
ATOM 1271 C C . GLY B 1 45 ? 11.727 9.078 -2.092 1 96.88 45 GLY B C 1
ATOM 1272 O O . GLY B 1 45 ? 12.414 10.008 -1.68 1 96.88 45 GLY B O 1
ATOM 1273 N N . PRO B 1 46 ? 12.031 8.242 -3.111 1 94.88 46 PRO B N 1
ATOM 1274 C CA . PRO B 1 46 ? 13.25 8.516 -3.869 1 94.88 46 PRO B CA 1
ATOM 1275 C C . PRO B 1 46 ? 13.289 9.938 -4.426 1 94.88 46 PRO B C 1
ATOM 1277 O O . PRO B 1 46 ? 12.32 10.391 -5.039 1 94.88 46 PRO B O 1
ATOM 1280 N N . GLU B 1 47 ? 14.422 10.609 -4.156 1 94.94 47 GLU B N 1
ATOM 1281 C CA . GLU B 1 47 ? 14.688 11.945 -4.668 1 94.94 47 GLU B CA 1
ATOM 1282 C C . GLU B 1 47 ? 13.641 12.945 -4.172 1 94.94 47 GLU B C 1
ATOM 1284 O O . GLU B 1 47 ? 13.469 14.016 -4.758 1 94.94 47 GLU B O 1
ATOM 1289 N N . ASN B 1 48 ? 12.836 12.562 -3.211 1 96.56 48 ASN B N 1
ATOM 1290 C CA . ASN B 1 48 ? 11.797 13.406 -2.631 1 96.56 48 ASN B CA 1
ATOM 1291 C C . ASN B 1 48 ? 10.734 13.773 -3.662 1 96.56 48 ASN B C 1
ATOM 1293 O O . ASN B 1 48 ? 10.242 14.898 -3.67 1 96.56 48 ASN B O 1
ATOM 1297 N N . LYS B 1 49 ? 10.508 12.844 -4.508 1 96.12 49 LYS B N 1
ATOM 1298 C CA . LYS B 1 49 ? 9.586 13.133 -5.602 1 96.12 49 LYS B CA 1
ATOM 1299 C C . LYS B 1 49 ? 8.172 12.656 -5.277 1 96.12 49 LYS B C 1
ATOM 1301 O O . LYS B 1 49 ? 7.277 12.727 -6.117 1 96.12 49 LYS B O 1
ATOM 1306 N N . GLY B 1 50 ? 8.023 12.164 -4.133 1 97.44 50 GLY B N 1
ATOM 1307 C CA . GLY B 1 50 ? 6.707 11.75 -3.68 1 97.44 50 GLY B CA 1
ATOM 1308 C C . GLY B 1 50 ? 6.168 12.617 -2.555 1 97.44 50 GLY B C 1
ATOM 1309 O O . GLY B 1 50 ? 6.758 13.641 -2.217 1 97.44 50 GLY B O 1
ATOM 1310 N N . HIS B 1 51 ? 4.977 12.219 -2.094 1 97.94 51 HIS B N 1
ATOM 1311 C CA . HIS B 1 51 ? 4.363 12.891 -0.952 1 97.94 51 HIS B CA 1
ATOM 1312 C C . HIS B 1 51 ? 3.77 11.875 0.024 1 97.94 51 HIS B C 1
ATOM 1314 O O . HIS B 1 51 ? 3.326 10.797 -0.383 1 97.94 51 HIS B O 1
ATOM 1320 N N . CYS B 1 52 ? 3.773 12.266 1.211 1 98.5 52 CYS B N 1
ATOM 1321 C CA . CYS B 1 52 ? 3.148 11.453 2.248 1 98.5 52 CYS B CA 1
ATOM 1322 C C . CYS B 1 52 ? 1.63 11.5 2.141 1 98.5 52 CYS B C 1
ATOM 1324 O O . CYS B 1 52 ? 1.053 12.57 1.944 1 98.5 52 CYS B O 1
ATOM 1326 N N . PHE B 1 53 ? 0.977 10.406 2.295 1 98 53 PHE B N 1
ATOM 1327 C CA . PHE B 1 53 ? -0.477 10.312 2.357 1 98 53 PHE B CA 1
ATOM 1328 C C . PHE B 1 53 ? -0.939 10.016 3.779 1 98 53 PHE B C 1
ATOM 1330 O O . PHE B 1 53 ? -2.105 10.234 4.117 1 98 53 PHE B O 1
ATOM 1337 N N . GLY B 1 54 ? -0.12 9.57 4.492 1 96.62 54 GLY B N 1
ATOM 1338 C CA . GLY B 1 54 ? -0.211 9.242 5.906 1 96.62 54 GLY B CA 1
ATOM 1339 C C . GLY B 1 54 ? 1.143 9.047 6.566 1 96.62 54 GLY B C 1
ATOM 1340 O O . GLY B 1 54 ? 2.18 9.211 5.918 1 96.62 54 GLY B O 1
ATOM 1341 N N . SER B 1 55 ? 1.149 8.625 7.793 1 97.5 55 SER B N 1
ATOM 1342 C CA . SER B 1 55 ? 2.395 8.5 8.547 1 97.5 55 SER B CA 1
ATOM 1343 C C . SER B 1 55 ? 3.225 7.32 8.039 1 97.5 55 SER B C 1
ATOM 1345 O O . SER B 1 55 ? 4.426 7.246 8.305 1 97.5 55 SER B O 1
ATOM 1347 N N . ARG B 1 56 ? 2.549 6.398 7.312 1 98.31 56 ARG B N 1
ATOM 1348 C CA . ARG B 1 56 ? 3.271 5.203 6.883 1 98.31 56 ARG B CA 1
ATOM 1349 C C . ARG B 1 56 ? 3.043 4.93 5.398 1 98.31 56 ARG B C 1
ATOM 1351 O O . ARG B 1 56 ? 3.207 3.799 4.938 1 98.31 56 ARG B O 1
ATOM 1358 N N . ILE B 1 57 ? 2.615 5.926 4.715 1 98.69 57 ILE B N 1
ATOM 1359 C CA . ILE B 1 57 ? 2.33 5.754 3.295 1 98.69 57 ILE B CA 1
ATOM 1360 C C . ILE B 1 57 ? 3 6.871 2.498 1 98.69 57 ILE B C 1
ATOM 1362 O O . ILE B 1 57 ? 2.77 8.055 2.76 1 98.69 57 ILE B O 1
ATOM 1366 N N . CYS B 1 58 ? 3.85 6.551 1.528 1 98.62 58 CYS B N 1
ATOM 1367 C CA . CYS B 1 58 ? 4.516 7.477 0.618 1 98.62 58 CYS B CA 1
ATOM 1368 C C . CYS B 1 58 ? 4.281 7.074 -0.834 1 98.62 58 CYS B C 1
ATOM 1370 O O . CYS B 1 58 ? 4.551 5.938 -1.218 1 98.62 58 CYS B O 1
ATOM 1372 N N . CYS B 1 59 ? 3.857 8.047 -1.617 1 98.62 59 CYS B N 1
ATOM 1373 C CA . CYS B 1 59 ? 3.553 7.738 -3.01 1 98.62 59 CYS B CA 1
ATOM 1374 C C . CYS B 1 59 ? 4.109 8.805 -3.941 1 98.62 59 CYS B C 1
ATOM 1376 O O . CYS B 1 59 ? 4.348 9.938 -3.521 1 98.62 59 CYS B O 1
ATOM 1378 N N . GLY B 1 60 ? 4.344 8.383 -5.145 1 96.62 60 GLY B N 1
ATOM 1379 C CA . GLY B 1 60 ? 4.734 9.273 -6.227 1 96.62 60 GLY B CA 1
ATOM 1380 C C . GLY B 1 60 ? 4.211 8.836 -7.578 1 96.62 60 GLY B C 1
ATOM 1381 O O . GLY B 1 60 ? 3.965 7.648 -7.801 1 96.62 60 GLY B O 1
ATOM 1382 N N . GLU B 1 61 ? 4.082 9.758 -8.438 1 91.94 61 GLU B N 1
ATOM 1383 C CA . GLU B 1 61 ? 3.512 9.516 -9.758 1 91.94 61 GLU B CA 1
ATOM 1384 C C . GLU B 1 61 ? 4.363 8.531 -10.555 1 91.94 61 GLU B C 1
ATOM 1386 O O . GLU B 1 61 ? 3.834 7.699 -11.289 1 91.94 61 GLU B O 1
ATOM 1391 N N . ARG B 1 62 ? 5.602 8.492 -10.258 1 92 62 ARG B N 1
ATOM 1392 C CA . ARG B 1 62 ? 6.508 7.746 -11.125 1 92 62 ARG B CA 1
ATOM 1393 C C . ARG B 1 62 ? 6.875 6.398 -10.508 1 92 62 ARG B C 1
ATOM 1395 O O . ARG B 1 62 ? 7.34 5.496 -11.211 1 92 62 ARG B O 1
ATOM 1402 N N . PHE B 1 63 ? 6.652 6.246 -9.227 1 96.5 63 PHE B N 1
ATOM 1403 C CA . PHE B 1 63 ? 7.242 5.039 -8.656 1 96.5 63 PHE B CA 1
ATOM 1404 C C . PHE B 1 63 ? 6.195 4.23 -7.895 1 96.5 63 PHE B C 1
ATOM 1406 O O . PHE B 1 63 ? 6.5 3.172 -7.344 1 96.5 63 PHE B O 1
ATOM 1413 N N . GLY B 1 64 ? 5.008 4.641 -7.805 1 98.06 64 GLY B N 1
ATOM 1414 C CA . GLY B 1 64 ? 3.99 3.93 -7.047 1 98.06 64 GLY B CA 1
ATOM 1415 C C . GLY B 1 64 ? 3.906 4.371 -5.598 1 98.06 64 GLY B C 1
ATOM 1416 O O . GLY B 1 64 ? 4.105 5.547 -5.289 1 98.06 64 GLY B O 1
ATOM 1417 N N . CYS B 1 65 ? 3.566 3.318 -4.691 1 98.88 65 CYS B N 1
ATOM 1418 C CA . CYS B 1 65 ? 3.385 3.678 -3.289 1 98.88 65 CYS B CA 1
ATOM 1419 C C . CYS B 1 65 ? 4.121 2.703 -2.379 1 98.88 65 CYS B C 1
ATOM 1421 O O . CYS B 1 65 ? 4.16 1.502 -2.646 1 98.88 65 CYS B O 1
ATOM 1423 N N . TYR B 1 66 ? 4.695 3.217 -1.328 1 98.88 66 TYR B N 1
ATOM 1424 C CA . TYR B 1 66 ? 5.301 2.477 -0.229 1 98.88 66 TYR B CA 1
ATOM 1425 C C . TYR B 1 66 ? 4.406 2.498 1.004 1 98.88 66 TYR B C 1
ATOM 1427 O O . TYR B 1 66 ? 3.852 3.541 1.358 1 98.88 66 TYR B O 1
ATOM 1435 N N . ILE B 1 67 ? 4.254 1.354 1.642 1 98.88 67 ILE B N 1
ATOM 1436 C CA . ILE B 1 67 ? 3.467 1.289 2.869 1 98.88 67 ILE B CA 1
ATOM 1437 C C . ILE B 1 67 ? 4.293 0.642 3.979 1 98.88 67 ILE B C 1
ATOM 1439 O O . ILE B 1 67 ? 4.582 -0.556 3.926 1 98.88 67 ILE B O 1
ATOM 1443 N N . GLY B 1 68 ? 4.684 1.371 4.949 1 98.25 68 GLY B N 1
ATOM 1444 C CA . GLY B 1 68 ? 5.406 0.848 6.098 1 98.25 68 GLY B CA 1
ATOM 1445 C C . GLY B 1 68 ? 6.836 0.446 5.773 1 98.25 68 GLY B C 1
ATOM 1446 O O . GLY B 1 68 ? 7.426 -0.378 6.473 1 98.25 68 GLY B O 1
ATOM 1447 N N . THR B 1 69 ? 7.355 0.929 4.645 1 98.25 69 THR B N 1
ATOM 1448 C CA . THR B 1 69 ? 8.734 0.623 4.27 1 98.25 69 THR B CA 1
ATOM 1449 C C . THR B 1 69 ? 9.688 1.69 4.793 1 98.25 69 THR B C 1
ATOM 1451 O O . THR B 1 69 ? 9.258 2.67 5.406 1 98.25 69 THR B O 1
ATOM 1454 N N . SER B 1 70 ? 10.922 1.444 4.551 1 97.5 70 SER B N 1
ATOM 1455 C CA . SER B 1 70 ? 11.922 2.41 4.984 1 97.5 70 SER B CA 1
ATOM 1456 C C . SER B 1 70 ? 11.695 3.773 4.336 1 97.5 70 SER B C 1
ATOM 1458 O O . SER B 1 70 ? 11.977 4.809 4.945 1 97.5 70 SER B O 1
ATOM 1460 N N . GLU B 1 71 ? 11.133 3.777 3.098 1 97.56 71 GLU B N 1
ATOM 1461 C CA . GLU B 1 71 ? 10.883 5.016 2.367 1 97.56 71 GLU B CA 1
ATOM 1462 C C . GLU B 1 71 ? 9.828 5.867 3.064 1 97.56 71 GLU B C 1
ATOM 1464 O O . GLU B 1 71 ? 9.688 7.059 2.77 1 97.56 71 GLU B O 1
ATOM 1469 N N . THR B 1 72 ? 9.062 5.262 4.051 1 98.25 72 THR B N 1
ATOM 1470 C CA . THR B 1 72 ? 7.953 5.98 4.668 1 98.25 72 THR B CA 1
ATOM 1471 C C . THR B 1 72 ? 8.367 6.543 6.027 1 98.25 72 THR B C 1
ATOM 1473 O O . THR B 1 72 ? 7.574 7.215 6.691 1 98.25 72 THR B O 1
ATOM 1476 N N . VAL B 1 73 ? 9.57 6.289 6.469 1 97.62 73 VAL B N 1
ATOM 1477 C CA . VAL B 1 73 ? 10.016 6.707 7.797 1 97.62 73 VAL B CA 1
ATOM 1478 C C . VAL B 1 73 ? 9.867 8.219 7.938 1 97.62 73 VAL B C 1
ATOM 1480 O O . VAL B 1 73 ? 9.453 8.711 8.984 1 97.62 73 VAL B O 1
ATOM 1483 N N . LYS B 1 74 ? 10.18 8.961 6.895 1 97.19 74 LYS B N 1
ATOM 1484 C CA . LYS B 1 74 ? 10.055 10.422 6.898 1 97.19 74 LYS B CA 1
ATOM 1485 C C . LYS B 1 74 ? 8.617 10.852 7.164 1 97.19 74 LYS B C 1
ATOM 1487 O O . LYS B 1 74 ? 8.375 11.891 7.781 1 97.19 74 LYS B O 1
ATOM 1492 N N . CYS B 1 75 ? 7.715 10.07 6.77 1 98.25 75 CYS B N 1
ATOM 1493 C CA . CYS B 1 75 ? 6.305 10.438 6.883 1 98.25 75 CYS B CA 1
ATOM 1494 C C . CYS B 1 75 ? 5.836 10.367 8.328 1 98.25 75 CYS B C 1
ATOM 1496 O O . CYS B 1 75 ? 4.836 10.984 8.695 1 98.25 75 CYS B O 1
ATOM 1498 N N . GLU B 1 76 ? 6.586 9.633 9.18 1 97.5 76 GLU B N 1
ATOM 1499 C CA . GLU B 1 76 ? 6.262 9.562 10.602 1 97.5 76 GLU B CA 1
ATOM 1500 C C . GLU B 1 76 ? 6.344 10.945 11.25 1 97.5 76 GLU B C 1
ATOM 1502 O O . GLU B 1 76 ? 5.684 11.195 12.258 1 97.5 76 GLU B O 1
ATOM 1507 N N . LYS B 1 77 ? 7.141 11.828 10.703 1 96.81 77 LYS B N 1
ATOM 1508 C CA . LYS B 1 77 ? 7.301 13.172 11.242 1 96.81 77 LYS B CA 1
ATOM 1509 C C . LYS B 1 77 ? 5.98 13.938 11.219 1 96.81 77 LYS B C 1
ATOM 1511 O O . LYS B 1 77 ? 5.773 14.859 12 1 96.81 77 LYS B O 1
ATOM 1516 N N . GLU B 1 78 ? 5.141 13.602 10.281 1 95.44 78 GLU B N 1
ATOM 1517 C CA . GLU B 1 78 ? 3.844 14.258 10.18 1 95.44 78 GLU B CA 1
ATOM 1518 C C . GLU B 1 78 ? 3.053 14.125 11.484 1 95.44 78 GLU B C 1
ATOM 1520 O O . GLU B 1 78 ? 2.211 14.969 11.797 1 95.44 78 GLU B O 1
ATOM 1525 N N . ASN B 1 79 ? 3.303 12.992 12.203 1 94.69 79 ASN B N 1
ATOM 1526 C CA . ASN B 1 79 ? 2.611 12.758 13.469 1 94.69 79 ASN B CA 1
ATOM 1527 C C . ASN B 1 79 ? 2.945 13.836 14.5 1 94.69 79 ASN B C 1
ATOM 1529 O O . ASN B 1 79 ? 2.238 13.992 15.5 1 94.69 79 ASN B O 1
ATOM 1533 N N . TYR B 1 80 ? 3.98 14.609 14.297 1 95.25 80 TYR B N 1
ATOM 1534 C CA . TYR B 1 80 ? 4.461 15.578 15.273 1 95.25 80 TYR B CA 1
ATOM 1535 C C . TYR B 1 80 ? 4.188 17 14.805 1 95.25 80 TYR B C 1
ATOM 1537 O O . TYR B 1 80 ? 4.633 17.969 15.43 1 95.25 80 TYR B O 1
ATOM 1545 N N . ILE B 1 81 ? 3.6 17.156 13.719 1 92.62 81 ILE B N 1
ATOM 1546 C CA . ILE B 1 81 ? 3.223 18.453 13.188 1 92.62 81 ILE B CA 1
ATOM 1547 C C . ILE B 1 81 ? 1.757 18.75 13.516 1 92.62 81 ILE B C 1
ATOM 1549 O O . ILE B 1 81 ? 0.877 17.938 13.195 1 92.62 81 ILE B O 1
ATOM 1553 N N . PHE B 1 82 ? 1.378 19.797 14.016 1 90.44 82 PHE B N 1
ATOM 1554 C CA . PHE B 1 82 ? 0.054 20.109 14.531 1 90.44 82 PHE B CA 1
ATOM 1555 C C . PHE B 1 82 ? -0.859 20.609 13.422 1 90.44 82 PHE B C 1
ATOM 1557 O O . PHE B 1 82 ? -2.08 20.453 13.492 1 90.44 82 PHE B O 1
ATOM 1564 N N . SER B 1 83 ? -0.209 21.172 12.367 1 89.56 83 SER B N 1
ATOM 1565 C CA . SER B 1 83 ? -1.021 21.672 11.258 1 89.56 83 SER B CA 1
ATOM 1566 C C . SER B 1 83 ? -1.41 20.547 10.312 1 89.56 83 SER B C 1
ATOM 1568 O O . SER B 1 83 ? -0.57 19.719 9.938 1 89.56 83 SER B O 1
ATOM 1570 N N . PRO B 1 84 ? -2.668 20.5 10.023 1 90.31 84 PRO B N 1
ATOM 1571 C CA . PRO B 1 84 ? -3.098 19.469 9.086 1 90.31 84 PRO B CA 1
ATOM 1572 C C . PRO B 1 84 ? -2.5 19.641 7.691 1 90.31 84 PRO B C 1
ATOM 1574 O O . PRO B 1 84 ? -2.125 20.75 7.312 1 90.31 84 PRO B O 1
ATOM 1577 N N . CYS B 1 85 ? -2.342 18.5 7.004 1 93.5 85 CYS B N 1
ATOM 1578 C CA . CYS B 1 85 ? -1.866 18.547 5.629 1 93.5 85 CYS B CA 1
ATOM 1579 C C . CYS B 1 85 ? -2.801 17.797 4.695 1 93.5 85 CYS B C 1
ATOM 1581 O O . CYS B 1 85 ? -3.609 16.984 5.152 1 93.5 85 CYS B O 1
ATOM 1583 N N . GLU B 1 86 ? -2.701 18.188 3.461 1 91.44 86 GLU B N 1
ATOM 1584 C CA . GLU B 1 86 ? -3.475 17.516 2.42 1 91.44 86 GLU B CA 1
ATOM 1585 C C . GLU B 1 86 ? -2.566 16.969 1.323 1 91.44 86 GLU B C 1
ATOM 1587 O O . GLU B 1 86 ? -1.754 17.703 0.757 1 91.44 86 GLU B O 1
ATOM 1592 N N . PRO B 1 87 ? -2.768 15.617 1.196 1 90.19 87 PRO B N 1
ATOM 1593 C CA . PRO B 1 87 ? -1.974 15.117 0.072 1 90.19 87 PRO B CA 1
ATOM 1594 C C . PRO B 1 87 ? -2.461 15.641 -1.276 1 90.19 87 PRO B C 1
ATOM 1596 O O . PRO B 1 87 ? -3.621 16.047 -1.403 1 90.19 87 PRO B O 1
ATOM 1599 N N . ILE B 1 88 ? -1.615 15.648 -2.23 1 88.25 88 ILE B N 1
ATOM 1600 C CA . ILE B 1 88 ? -1.955 16.109 -3.568 1 88.25 88 ILE B CA 1
ATOM 1601 C C . ILE B 1 88 ? -2.668 15.008 -4.336 1 88.25 88 ILE B C 1
ATOM 1603 O O . ILE B 1 88 ? -2.396 13.82 -4.121 1 88.25 88 ILE B O 1
ATOM 1607 N N . GLY B 1 89 ? -3.598 15.461 -5.25 1 92.5 89 GLY B N 1
ATOM 1608 C CA . GLY B 1 89 ? -4.262 14.492 -6.113 1 92.5 89 GLY B CA 1
ATOM 1609 C C . GLY B 1 89 ? -5.758 14.719 -6.215 1 92.5 89 GLY B C 1
ATOM 1610 O O . GLY B 1 89 ? -6.355 15.375 -5.359 1 92.5 89 GLY B O 1
ATOM 1611 N N . ARG B 1 90 ? -6.301 14.125 -7.219 1 94.56 90 ARG B N 1
ATOM 1612 C CA . ARG B 1 90 ? -7.746 14.188 -7.387 1 94.56 90 ARG B CA 1
ATOM 1613 C C . ARG B 1 90 ? -8.453 13.266 -6.398 1 94.56 90 ARG B C 1
ATOM 1615 O O . ARG B 1 90 ? -7.906 12.234 -6 1 94.56 90 ARG B O 1
ATOM 1622 N N . SER B 1 91 ? -9.711 13.68 -6.051 1 96.06 91 SER B N 1
ATOM 1623 C CA . SER B 1 91 ? -10.5 12.852 -5.152 1 96.06 91 SER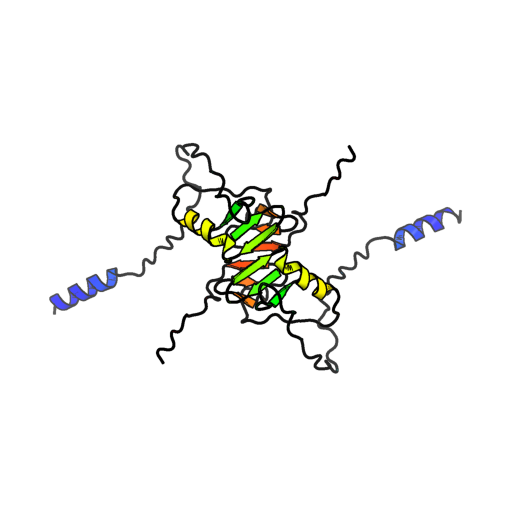 B CA 1
ATOM 1624 C C . SER B 1 91 ? -10.836 11.508 -5.793 1 96.06 91 SER B C 1
ATOM 1626 O O . SER B 1 91 ? -11.078 11.43 -7 1 96.06 91 SER B O 1
ATOM 1628 N N . CYS B 1 92 ? -10.836 10.508 -4.949 1 96.62 92 CYS B N 1
ATOM 1629 C CA . CYS B 1 92 ? -11.195 9.164 -5.402 1 96.62 92 CYS B CA 1
ATOM 1630 C C . CYS B 1 92 ? -11.773 8.344 -4.262 1 96.62 92 CYS B C 1
ATOM 1632 O O . CYS B 1 92 ? -11.578 8.672 -3.09 1 96.62 92 CYS B O 1
ATOM 1634 N N . GLY B 1 93 ? -12.469 7.258 -4.672 1 93.19 93 GLY B N 1
ATOM 1635 C CA . GLY B 1 93 ? -12.984 6.32 -3.688 1 93.19 93 GLY B CA 1
ATOM 1636 C C . GLY B 1 93 ? -14.117 6.891 -2.857 1 93.19 93 GLY B C 1
ATOM 1637 O O . GLY B 1 93 ? -14.461 8.062 -2.988 1 93.19 93 GLY B O 1
ATOM 1638 N N . LYS B 1 94 ? -14.602 6.039 -2.02 1 88.38 94 LYS B N 1
ATOM 1639 C CA . LYS B 1 94 ? -15.742 6.441 -1.206 1 88.38 94 LYS B CA 1
ATOM 1640 C C . LYS B 1 94 ? -15.297 6.992 0.144 1 88.38 94 LYS B C 1
ATOM 1642 O O . LYS B 1 94 ? -16.062 7.664 0.834 1 88.38 94 LYS B O 1
ATOM 1647 N N . GLU B 1 95 ? -14.039 6.82 0.483 1 87.12 95 GLU B N 1
ATOM 1648 C CA . GLU B 1 95 ? -13.57 7.148 1.827 1 87.12 95 GLU B CA 1
ATOM 1649 C C . GLU B 1 95 ? -12.68 8.383 1.817 1 87.12 95 GLU B C 1
ATOM 1651 O O . GLU B 1 95 ? -11.75 8.492 2.623 1 87.12 95 GLU B O 1
ATOM 1656 N N . GLY B 1 96 ? -12.906 9.297 0.841 1 91 96 GLY B N 1
ATOM 1657 C CA . GLY B 1 96 ? -12.133 10.523 0.832 1 91 96 GLY B CA 1
ATOM 1658 C C . GLY B 1 96 ? -10.695 10.32 0.38 1 91 96 GLY B C 1
ATOM 1659 O O . GLY B 1 96 ? -9.789 11.008 0.852 1 91 96 GLY B O 1
ATOM 1660 N N . GLY B 1 97 ? -10.516 9.352 -0.404 1 96.69 97 GLY B N 1
ATOM 1661 C CA . GLY B 1 97 ? -9.18 9.086 -0.925 1 96.69 97 GLY B CA 1
ATOM 1662 C C . GLY B 1 97 ? -8.758 10.07 -1.998 1 96.69 97 GLY B C 1
ATOM 1663 O O . GLY B 1 97 ? -9.57 10.867 -2.477 1 96.69 97 GLY B O 1
ATOM 1664 N N . LYS B 1 98 ? -7.438 10.062 -2.229 1 97.19 98 LYS B N 1
ATOM 1665 C CA . LYS B 1 98 ? -6.855 10.82 -3.326 1 97.19 98 LYS B CA 1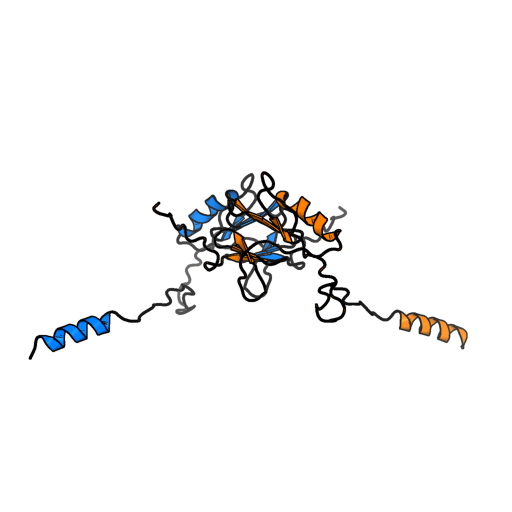
ATOM 1666 C C . LYS B 1 98 ? -6.016 9.93 -4.234 1 97.19 98 LYS B C 1
ATOM 1668 O O . LYS B 1 98 ? -5.387 8.977 -3.768 1 97.19 98 LYS B O 1
ATOM 1673 N N . CYS B 1 99 ? -6.043 10.273 -5.523 1 97.81 99 CYS B N 1
ATOM 1674 C CA . CYS B 1 99 ? -5.16 9.562 -6.438 1 97.81 99 CYS B CA 1
ATOM 1675 C C . CYS B 1 99 ? -3.697 9.828 -6.102 1 97.81 99 CYS B C 1
ATOM 1677 O O . CYS B 1 99 ? -3.238 10.977 -6.164 1 97.81 99 CYS B O 1
ATOM 1679 N N . ALA B 1 100 ? -3.039 8.773 -5.789 1 98 100 ALA B N 1
ATOM 1680 C CA . ALA B 1 100 ? -1.688 8.867 -5.242 1 98 100 ALA B CA 1
ATOM 1681 C C . ALA B 1 100 ? -0.641 8.562 -6.309 1 98 100 ALA B C 1
ATOM 1683 O O . ALA B 1 100 ? 0.467 9.102 -6.277 1 98 100 ALA B O 1
ATOM 1684 N N . SER B 1 101 ? -0.922 7.703 -7.156 1 97.38 101 SER B N 1
ATOM 1685 C CA . SER B 1 101 ? -0.14 7.246 -8.297 1 97.38 101 SER B CA 1
ATOM 1686 C C . SER B 1 101 ? -1.039 6.691 -9.398 1 97.38 101 SER B C 1
ATOM 1688 O O . SER B 1 101 ? -2.244 6.527 -9.195 1 97.38 101 SER B O 1
ATOM 1690 N N . SER B 1 102 ? -0.459 6.492 -10.57 1 96.44 102 SER B N 1
ATOM 1691 C CA . SER B 1 102 ? -1.271 5.949 -11.656 1 96.44 102 SER B CA 1
ATOM 1692 C C . SER B 1 102 ? -1.942 4.645 -11.242 1 96.44 102 SER B C 1
ATOM 1694 O O . SER B 1 102 ? -1.263 3.664 -10.922 1 96.44 102 SER B O 1
ATOM 1696 N N . GLY B 1 103 ? -3.301 4.738 -11.172 1 97.31 103 GLY B N 1
ATOM 1697 C CA . GLY B 1 103 ? -4.094 3.549 -10.898 1 97.31 103 GLY B CA 1
ATOM 1698 C C . GLY B 1 103 ? -4.203 3.227 -9.422 1 97.31 103 GLY B C 1
ATOM 1699 O O . GLY B 1 103 ? -4.617 2.127 -9.047 1 97.31 103 GLY B O 1
ATOM 1700 N N . ILE B 1 104 ? -3.756 4.125 -8.578 1 98.31 104 ILE B N 1
ATOM 1701 C CA . ILE B 1 104 ? -3.736 3.834 -7.148 1 98.31 104 ILE B CA 1
ATOM 1702 C C . ILE B 1 104 ? -4.418 4.965 -6.379 1 98.31 104 ILE B C 1
ATOM 1704 O O . ILE B 1 104 ? -4.051 6.133 -6.523 1 98.31 104 ILE B O 1
ATOM 1708 N N . CYS B 1 105 ? -5.418 4.641 -5.578 1 98.31 105 CYS B N 1
ATOM 1709 C CA . CYS B 1 105 ? -6.113 5.559 -4.688 1 98.31 105 CYS B CA 1
ATOM 1710 C C . CYS B 1 105 ? -5.742 5.293 -3.232 1 98.31 105 CYS B C 1
ATOM 1712 O O . CYS B 1 105 ? -5.816 4.156 -2.768 1 98.31 105 CYS B O 1
ATOM 1714 N N . CYS B 1 106 ? -5.34 6.387 -2.525 1 98.44 106 CYS B N 1
ATOM 1715 C CA . CYS B 1 106 ? -4.93 6.172 -1.142 1 98.44 106 CYS B CA 1
ATOM 1716 C C . CYS B 1 106 ? -5.625 7.156 -0.208 1 98.44 106 CYS B C 1
ATOM 1718 O O . CYS B 1 106 ? -5.934 8.281 -0.604 1 98.44 106 CYS B O 1
ATOM 1720 N N . THR B 1 107 ? -5.977 6.691 0.962 1 97.69 107 THR B N 1
ATOM 1721 C CA . THR B 1 107 ? -6.258 7.52 2.129 1 97.69 107 THR B CA 1
ATOM 1722 C C . THR B 1 107 ? -5.039 7.59 3.047 1 97.69 107 THR B C 1
ATOM 1724 O O . THR B 1 107 ? -3.953 7.141 2.682 1 97.69 107 THR B O 1
ATOM 1727 N N . GLU B 1 108 ? -5.23 8.086 4.184 1 96.94 108 GLU B N 1
ATOM 1728 C CA . GLU B 1 108 ? -4.121 8.148 5.133 1 96.94 108 GLU B CA 1
ATOM 1729 C C . GLU B 1 108 ? -3.748 6.762 5.641 1 96.94 108 GLU B C 1
ATOM 1731 O O . GLU B 1 108 ? -2.627 6.547 6.109 1 96.94 108 GLU B O 1
ATOM 1736 N N . GLN B 1 109 ? -4.695 5.801 5.457 1 97.19 109 GLN B N 1
ATOM 1737 C CA . GLN B 1 109 ? -4.461 4.52 6.113 1 97.19 109 GLN B CA 1
ATOM 1738 C C . GLN B 1 109 ? -4.551 3.367 5.117 1 97.19 109 GLN B C 1
ATOM 1740 O O . GLN B 1 109 ? -4.352 2.207 5.48 1 97.19 109 GLN B O 1
ATOM 1745 N N . SER B 1 110 ? -4.828 3.693 3.859 1 98 110 SER B N 1
ATOM 1746 C CA . SER B 1 110 ? -5.051 2.588 2.932 1 98 110 SER B CA 1
ATOM 1747 C C . SER B 1 110 ? -4.727 2.996 1.499 1 98 110 SER B C 1
ATOM 1749 O O . SER B 1 110 ? -4.844 4.168 1.141 1 98 110 SER B O 1
ATOM 1751 N N . CYS B 1 111 ? -4.312 2.037 0.729 1 98.56 111 CYS B N 1
ATOM 1752 C CA . CYS B 1 111 ? -4.16 2.193 -0.713 1 98.56 111 CYS B CA 1
ATOM 1753 C C . CYS B 1 111 ? -4.867 1.068 -1.462 1 98.56 111 CYS B C 1
ATOM 1755 O O . CYS B 1 111 ? -4.801 -0.092 -1.053 1 98.56 111 CYS B O 1
ATOM 1757 N N . VAL B 1 112 ? -5.555 1.443 -2.559 1 98.19 112 VAL B N 1
ATOM 1758 C CA . VAL B 1 112 ? -6.379 0.513 -3.324 1 98.19 112 VAL B CA 1
ATOM 1759 C C . VAL B 1 112 ? -6.148 0.729 -4.82 1 98.19 112 VAL B C 1
ATOM 1761 O O . VAL B 1 112 ? -6.078 1.869 -5.285 1 98.19 112 VAL B O 1
ATOM 1764 N N . MET B 1 113 ? -6.004 -0.408 -5.539 1 97.88 113 MET B N 1
ATOM 1765 C CA . MET B 1 113 ? -6.02 -0.269 -6.992 1 97.88 113 MET B CA 1
ATOM 1766 C C . MET B 1 113 ? -7.336 0.339 -7.465 1 97.88 113 MET B C 1
ATOM 1768 O O . MET B 1 113 ? -8.414 -0.134 -7.094 1 97.88 113 MET B O 1
ATOM 1772 N N . ASP B 1 114 ? -7.227 1.387 -8.266 1 97.12 114 ASP B N 1
ATOM 1773 C CA . ASP B 1 114 ? -8.406 2.127 -8.703 1 97.12 114 ASP B CA 1
ATOM 1774 C C . ASP B 1 114 ? -8.195 2.713 -10.102 1 97.12 114 ASP B C 1
ATOM 1776 O O . ASP B 1 114 ? -7.445 3.68 -10.266 1 97.12 114 ASP B O 1
ATOM 1780 N N . THR B 1 115 ? -8.93 2.211 -11.062 1 95.69 115 THR B N 1
ATOM 1781 C CA . THR B 1 115 ? -8.711 2.582 -12.461 1 95.69 115 THR B CA 1
ATOM 1782 C C . THR B 1 115 ? -9.109 4.035 -12.695 1 95.69 115 THR B C 1
ATOM 1784 O O . THR B 1 115 ? -8.711 4.637 -13.695 1 95.69 115 THR B O 1
ATOM 1787 N N . THR B 1 116 ? -9.891 4.676 -11.828 1 95.75 116 THR B N 1
ATOM 1788 C CA . THR B 1 116 ? -10.25 6.082 -11.984 1 95.75 116 THR B CA 1
ATOM 1789 C C . THR B 1 116 ? -9.016 6.969 -11.828 1 95.75 116 THR B C 1
ATOM 1791 O O . THR B 1 116 ? -9.039 8.148 -12.203 1 95.75 116 THR B O 1
ATOM 1794 N N . CYS B 1 117 ? -7.949 6.414 -11.297 1 97 117 CYS B N 1
ATOM 1795 C CA . CYS B 1 117 ? -6.727 7.176 -11.07 1 97 117 CYS B CA 1
ATOM 1796 C C . CYS B 1 117 ? -5.719 6.93 -12.195 1 97 117 CYS B C 1
ATOM 1798 O O . CYS B 1 117 ? -4.582 7.395 -12.125 1 97 117 CYS B O 1
ATOM 1800 N N . GLU B 1 118 ? -6.145 6.27 -13.203 1 94 118 GLU B N 1
ATOM 1801 C CA . GLU B 1 118 ? -5.211 6.035 -14.305 1 94 118 GLU B CA 1
ATOM 1802 C C . GLU B 1 118 ? -4.969 7.316 -15.102 1 94 118 GLU B C 1
ATOM 1804 O O . GLU B 1 118 ? -5.895 8.094 -15.336 1 94 118 GLU B O 1
ATOM 1809 N N . THR B 1 119 ? -3.684 7.742 -15.078 1 79.31 119 THR B N 1
ATOM 1810 C CA . THR B 1 119 ? -3.359 8.922 -15.875 1 79.31 119 THR B CA 1
ATOM 1811 C C . THR B 1 119 ? -3.496 8.617 -17.359 1 79.31 119 THR B C 1
ATOM 1813 O O . THR B 1 119 ? -3.092 7.547 -17.828 1 79.31 119 THR B O 1
ATOM 1816 N N . SER B 1 120 ? -4.535 9.125 -17.953 1 58.66 120 SER B N 1
ATOM 1817 C CA . SER B 1 120 ? -4.637 9.062 -19.406 1 58.66 120 SER B CA 1
ATOM 1818 C C . SER B 1 120 ? -3.332 9.492 -20.078 1 58.66 120 SER B C 1
ATOM 1820 O O . SER B 1 120 ? -2.742 10.508 -19.688 1 58.66 120 SER B O 1
ATOM 1822 N N . ASN B 1 121 ? -2.443 8.602 -20.312 1 45.91 121 ASN B N 1
ATOM 1823 C CA . ASN B 1 121 ? -1.43 9.031 -21.281 1 45.91 121 ASN B CA 1
ATOM 1824 C C . ASN B 1 121 ? -2.018 9.961 -22.328 1 45.91 121 ASN B C 1
ATOM 1826 O O . ASN B 1 121 ? -2.674 9.5 -23.266 1 45.91 121 ASN B O 1
ATOM 1830 N N . VAL B 1 122 ? -2.668 11.016 -22.125 1 37.09 122 VAL B N 1
ATOM 1831 C CA . VAL B 1 122 ? -2.859 11.914 -23.266 1 37.09 122 VAL B CA 1
ATOM 1832 C C . VAL B 1 122 ? -1.519 12.172 -23.938 1 37.09 122 VAL B C 1
ATOM 1834 O O . VAL B 1 122 ? -0.639 12.82 -23.375 1 37.09 122 VAL B O 1
ATOM 1837 N N . TYR B 1 123 ? -0.868 11.258 -24.609 1 37.44 123 TYR B N 1
ATOM 1838 C CA . TYR B 1 123 ? 0.003 11.656 -25.719 1 37.44 123 TYR B CA 1
ATOM 1839 C C . TYR B 1 123 ? -0.52 12.914 -26.391 1 37.44 123 TYR B C 1
ATOM 1841 O O . TYR B 1 123 ? -1.616 12.914 -26.953 1 37.44 123 TYR B O 1
ATOM 1849 N N . SER B 1 124 ? -0.417 14.031 -25.797 1 31.91 124 SER B N 1
ATOM 1850 C CA . SER B 1 124 ? -0.473 15.219 -26.656 1 31.91 124 SER B CA 1
ATOM 1851 C C . SER B 1 124 ? 0.346 15.023 -27.922 1 31.91 124 SER B C 1
ATOM 1853 O O . SER B 1 124 ? 1.557 14.797 -27.859 1 31.91 124 SER B O 1
ATOM 1855 N N . SER B 1 125 ? -0.235 14.383 -28.875 1 30.92 125 SER B N 1
ATOM 1856 C CA . SER B 1 125 ? 0.126 14.617 -30.266 1 30.92 125 SER B CA 1
ATOM 1857 C C . SER B 1 125 ? 0.412 16.094 -30.531 1 30.92 125 SER B C 1
ATOM 1859 O O . SER B 1 125 ? -0.514 16.891 -30.688 1 30.92 125 SER B O 1
ATOM 1861 N N . ASN B 1 126 ? 1.076 16.844 -29.625 1 25.95 126 ASN B N 1
ATOM 1862 C CA . ASN B 1 126 ? 1.707 17.922 -30.359 1 25.95 126 ASN B CA 1
ATOM 1863 C C . ASN B 1 126 ? 2.99 17.453 -31.047 1 25.95 126 ASN B C 1
ATOM 1865 O O . ASN B 1 126 ? 3.795 16.75 -30.453 1 25.95 126 ASN B O 1
#

Secondary structure (DSSP, 8-state):
--SHHHHHHHHHTSS---------------S-------EEPPEESGGG-EEEEETTEEEETTTEEEESSGGGGGGGGGGG--S-EE--S-EETTTTEEEEETTEEE-SSEEEE-GGG---------/--HHHHHHHHHHTS------------S---S-------EEPPEESGGG-EEEEETTEEEETTTEEEESSGGGGGGGGGGG--S-EE--S-EETTTTEEE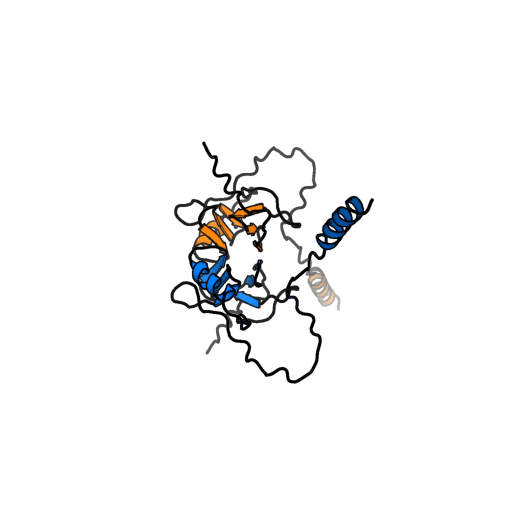EETTEEE-SSEEEE-GGG---------